Protein AF-A0A818LK66-F1 (afdb_monomer)

Nearest PDB structures (foldseek):
  8csl-assembly1_L  TM=9.221E-01  e=1.005E-07  Homo sapiens

Solvent-accessible surface area (backbone atoms only — not comparable to full-atom values): 15850 Å² total; per-residue (Å²): 56,68,69,57,33,18,64,78,45,78,74,40,68,52,64,69,40,60,76,41,12,58,53,6,21,61,43,20,39,59,67,41,66,93,46,89,61,51,72,70,48,52,52,50,48,22,52,52,22,7,43,53,12,34,50,26,60,69,51,46,50,60,51,34,49,76,74,73,45,83,60,91,83,39,54,53,29,31,48,47,55,12,39,52,49,6,39,54,50,29,23,53,60,31,50,45,90,59,76,70,94,86,49,99,76,67,56,71,53,66,44,30,43,34,85,91,34,49,22,63,57,31,18,47,50,38,49,52,50,45,53,51,51,52,52,50,51,52,54,50,48,51,53,49,54,57,59,67,66,41,90,86,52,92,73,77,55,85,92,50,67,94,48,61,67,83,84,41,92,66,64,94,82,66,65,55,65,88,37,77,64,28,48,48,50,53,72,74,54,79,69,79,82,65,76,81,80,64,97,77,76,78,93,59,98,83,64,86,80,78,80,75,81,75,76,72,85,76,78,82,79,80,81,70,96,72,73,96,72,83,83,88,83,84,90,82,91,82,85,85,82,89,78,91,84,90,84,87,83,87,82,88,78,91,130

Radius of gyration: 29.53 Å; Cα contacts (8 Å, |Δi|>4): 183; chains: 1; bounding box: 69×47×88 Å

Secondary structure (DSSP, 8-state):
-HHHHHHHTTT---HHIIIIITTHHHHHHGGGTTS--HHHHHHHHHHHHHHHHHHIIIIIHHHHHHTT---TT-HIIIIIHHHHHHHHHHHHHHHS----SS-TT--HHHHSTTTT--HHHHHHHHHHHHHHHHHHHHHHHHHHHHHHTSTTS----GGGTT-GGGTS---TT---TTSHHHHHHHHH-TTTT-----TT----TT-------------------------------------------------

Foldseek 3Di:
DQVLQCVVVVRDHDVLLVVALQQLLVLLCVLCVPPCCDPVSSVVLSVVLSNQLSVCVVPVCVVCVVVVNHDPSSCCSRNVVSNVNNLVSNLVSLLDQDDDPPDPPDPSCPRALHHPHHSNRNSVVSVVVSVVVVVCCVVVVVVVVVVCPPPVDDDDDPVCPPPCVVPDDDDPPDDDCPDPVNVVCCVVPVPPPPDPPPVDDDDDPPDDDPPPPPPDPDPDPPPDPDDPDDDDDDDDDDDDDDDDDDDDDDDDDDD

pLDDT: mean 72.72, std 26.75, range [25.45, 98.44]

Sequence (255 aa):
TFCISALVGKGKEEIIHIQNATLAGGVAVGTVADKNIGLFGAMLIGSIAGTVSTLGYKYLLEFLKKIRIHDTCGVHNLHGMPGVIAGLSGIVVASMPWRSFYHENLTSKCLSGGLHRSAAVQAGYQCAGLILTLAMAIVGGLLTGIFLRLPIFATPDNDSYFDDSLNWHVPRDFVAEDSALGSLIKNLLPNQMQLEENPQQTNNPNTIEVIQEKTPRQSIITVSRHSIESSSLHLSQSKPDQSNATSPVLFTQRL

Mean predicted aligned error: 16.1 Å

Structure (mmCIF, N/CA/C/O backbone):
data_AF-A0A818LK66-F1
#
_entry.id   AF-A0A818LK66-F1
#
loop_
_atom_site.group_PDB
_atom_site.id
_atom_site.type_symbol
_atom_site.label_atom_id
_atom_site.label_alt_id
_atom_site.label_comp_id
_atom_site.label_asym_id
_atom_site.label_entity_id
_atom_site.label_seq_id
_atom_site.pdbx_PDB_ins_code
_atom_site.Cartn_x
_atom_site.Cartn_y
_atom_site.Cartn_z
_atom_site.occupancy
_atom_site.B_iso_or_equiv
_atom_site.auth_seq_id
_atom_site.auth_comp_id
_atom_site.auth_asym_id
_atom_site.auth_atom_id
_atom_site.pdbx_PDB_model_num
ATOM 1 N N . THR A 1 1 ? 3.446 12.145 7.531 1.00 95.81 1 THR A N 1
ATOM 2 C CA . THR A 1 1 ? 2.463 11.547 8.458 1.00 95.81 1 THR A CA 1
ATOM 3 C C . THR A 1 1 ? 2.142 12.452 9.629 1.00 95.81 1 THR A C 1
ATOM 5 O O . THR A 1 1 ? 1.055 13.001 9.612 1.00 95.81 1 THR A O 1
ATOM 8 N N . PHE A 1 2 ? 3.058 12.705 10.576 1.00 96.56 2 PHE A N 1
ATOM 9 C CA . PHE A 1 2 ? 2.803 13.561 11.754 1.00 96.56 2 PHE A CA 1
ATOM 10 C C . PHE A 1 2 ? 2.149 14.912 11.425 1.00 96.56 2 PHE A C 1
ATOM 12 O O . PHE A 1 2 ? 1.046 15.179 11.888 1.00 96.56 2 PHE A O 1
ATOM 19 N N . CYS A 1 3 ? 2.754 15.708 10.535 1.00 96.69 3 CYS A N 1
ATOM 20 C CA . CYS A 1 3 ? 2.199 17.012 10.154 1.00 96.69 3 CYS A CA 1
ATOM 21 C C . CYS A 1 3 ? 0.779 16.907 9.573 1.00 96.69 3 CYS A C 1
ATOM 23 O O . CYS A 1 3 ? -0.094 17.693 9.920 1.00 96.69 3 CYS A O 1
ATOM 25 N N . ILE A 1 4 ? 0.536 15.915 8.709 1.00 97.19 4 ILE A N 1
ATOM 26 C CA . ILE A 1 4 ? -0.779 15.690 8.093 1.00 97.19 4 ILE A CA 1
ATOM 27 C C . ILE A 1 4 ? -1.794 15.220 9.142 1.00 97.19 4 ILE A C 1
ATOM 29 O O . ILE A 1 4 ? -2.929 15.686 9.135 1.00 97.19 4 ILE A O 1
ATOM 33 N N . SER A 1 5 ? -1.378 14.352 10.069 1.00 96.81 5 SER A N 1
ATOM 34 C CA . SER A 1 5 ? -2.202 13.879 11.185 1.00 96.81 5 SER A CA 1
ATOM 35 C C . SER A 1 5 ? -2.655 15.053 12.053 1.00 96.81 5 SER A C 1
ATOM 37 O O . SER A 1 5 ? -3.854 15.231 12.241 1.00 96.81 5 SER A O 1
ATOM 39 N N . ALA A 1 6 ? -1.728 15.922 12.469 1.00 96.38 6 ALA A N 1
ATOM 40 C CA . ALA A 1 6 ? -2.037 17.118 13.249 1.00 96.38 6 ALA A CA 1
ATOM 41 C C . ALA A 1 6 ? -2.941 18.101 12.485 1.00 96.38 6 ALA A C 1
ATOM 43 O O . ALA A 1 6 ? -3.924 18.588 13.040 1.00 96.38 6 ALA A O 1
ATOM 44 N N . LEU A 1 7 ? -2.666 18.365 11.201 1.00 96.12 7 LEU A N 1
ATOM 45 C CA . LEU A 1 7 ? -3.491 19.252 10.365 1.00 96.12 7 LEU A CA 1
ATOM 46 C C . LEU A 1 7 ? -4.941 18.768 10.289 1.00 96.12 7 LEU A C 1
ATOM 48 O O . LEU A 1 7 ? -5.885 19.527 10.501 1.00 96.12 7 LEU A O 1
ATOM 52 N N . VAL A 1 8 ? -5.118 17.481 10.017 1.00 94.31 8 VAL A N 1
ATOM 53 C CA . VAL A 1 8 ? -6.433 16.867 9.848 1.00 94.31 8 VAL A CA 1
ATOM 54 C C . VAL A 1 8 ? -7.116 16.605 11.204 1.00 94.31 8 VAL A C 1
ATOM 56 O O . VAL A 1 8 ? -8.344 16.530 11.289 1.00 94.31 8 VAL A O 1
ATOM 59 N N . GLY A 1 9 ? -6.346 16.487 12.284 1.00 90.62 9 GLY A N 1
ATOM 60 C CA . GLY A 1 9 ? -6.802 16.354 13.669 1.00 90.62 9 GLY A CA 1
ATOM 61 C C . GLY A 1 9 ? -6.953 17.678 14.426 1.00 90.62 9 GLY A C 1
ATOM 62 O O . GLY A 1 9 ? -7.106 17.655 15.644 1.00 90.62 9 GLY A O 1
ATOM 63 N N . LYS A 1 10 ? -6.923 18.833 13.737 1.00 91.62 10 LYS A N 1
ATOM 64 C CA . LYS A 1 10 ? -7.043 20.180 14.339 1.00 91.62 10 LYS A CA 1
ATOM 65 C C . LYS A 1 10 ? -6.042 20.429 15.482 1.00 91.62 10 LYS A C 1
ATOM 67 O O . LYS A 1 10 ? -6.393 20.995 16.513 1.00 91.62 10 LYS A O 1
ATOM 72 N N . GLY A 1 11 ? -4.801 19.989 15.295 1.00 88.56 11 GLY A N 1
ATOM 73 C CA . GLY A 1 11 ? -3.705 20.134 16.253 1.00 88.56 11 GLY A CA 1
ATOM 74 C C . GLY A 1 11 ? -3.461 18.919 17.150 1.00 88.56 11 GLY A C 1
ATOM 75 O O . GLY A 1 11 ? -2.543 18.972 17.958 1.00 88.56 11 GLY A O 1
ATOM 76 N N . LYS A 1 12 ? -4.236 17.834 17.016 1.00 90.69 12 LYS A N 1
ATOM 77 C CA . LYS A 1 12 ? -3.993 16.561 17.716 1.00 90.69 12 LYS A CA 1
ATOM 78 C C . LYS A 1 12 ? -3.605 15.470 16.725 1.00 90.69 12 LYS A C 1
ATOM 80 O O . LYS A 1 12 ? -4.290 15.307 15.716 1.00 90.69 12 LYS A O 1
ATOM 85 N N . GLU A 1 13 ? -2.549 14.710 16.999 1.00 92.88 13 GLU A N 1
ATOM 86 C CA . GLU A 1 13 ? -2.247 13.517 16.210 1.00 92.88 13 GLU A CA 1
ATOM 87 C C . GLU A 1 13 ? -3.078 12.312 16.659 1.00 92.88 13 GLU A C 1
ATOM 89 O O . GLU A 1 13 ? -3.225 12.031 17.846 1.00 92.88 13 GLU 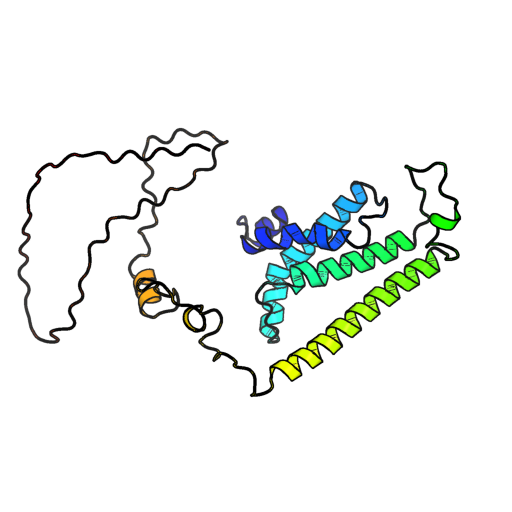A O 1
ATOM 94 N N . GLU A 1 14 ? -3.580 11.547 15.691 1.00 93.31 14 GLU A N 1
ATOM 95 C CA . GLU A 1 14 ? -4.182 10.242 15.964 1.00 93.31 14 GLU A CA 1
ATOM 96 C C . GLU A 1 14 ? -3.098 9.155 15.947 1.00 93.31 14 GLU A C 1
ATOM 98 O O . GLU A 1 14 ? -2.344 9.027 14.975 1.00 93.31 14 GLU A O 1
ATOM 103 N N . ILE A 1 15 ? -3.030 8.349 17.012 1.00 95.62 15 ILE A N 1
ATOM 104 C CA . ILE A 1 15 ? -1.993 7.320 17.184 1.00 95.62 15 ILE A CA 1
ATOM 105 C C . ILE A 1 15 ? -2.011 6.271 16.063 1.00 95.62 15 ILE A C 1
ATOM 107 O O . ILE A 1 15 ? -0.954 5.824 15.625 1.00 95.62 15 ILE A O 1
ATOM 111 N N . ILE A 1 16 ? -3.190 5.959 15.517 1.00 93.38 16 ILE A N 1
ATOM 112 C CA . ILE A 1 16 ? -3.360 5.009 14.406 1.00 93.38 16 ILE A CA 1
ATOM 113 C C . ILE A 1 16 ? -2.607 5.490 13.157 1.00 93.38 16 ILE A C 1
ATOM 115 O O . ILE A 1 16 ? -1.986 4.683 12.459 1.00 93.38 16 ILE A O 1
ATOM 119 N N . HIS A 1 17 ? -2.593 6.803 12.891 1.00 95.56 17 HIS A N 1
ATOM 120 C CA . HIS A 1 17 ? -1.802 7.372 11.797 1.00 95.56 17 HIS A CA 1
ATOM 121 C C . HIS A 1 17 ? -0.306 7.192 12.052 1.00 95.56 17 HIS A C 1
ATOM 123 O O . HIS A 1 17 ? 0.446 6.881 11.133 1.00 95.56 17 HIS A O 1
ATOM 129 N N . ILE A 1 18 ? 0.135 7.388 13.294 1.00 96.19 18 ILE A N 1
ATOM 130 C CA . ILE A 1 18 ? 1.552 7.316 13.649 1.00 96.19 18 ILE A CA 1
ATOM 131 C C . ILE A 1 18 ? 2.070 5.880 13.595 1.00 96.19 18 ILE A C 1
ATOM 133 O O . ILE A 1 18 ? 3.145 5.648 13.049 1.00 96.19 18 ILE A O 1
ATOM 137 N N . GLN A 1 19 ? 1.302 4.918 14.101 1.00 95.75 19 GLN A N 1
ATOM 138 C CA . GLN A 1 19 ? 1.688 3.506 14.112 1.00 95.75 19 GLN A CA 1
ATOM 139 C C . GLN A 1 19 ? 1.729 2.904 12.706 1.00 95.75 19 GLN A C 1
ATOM 141 O O . GLN A 1 19 ? 2.612 2.105 12.412 1.00 95.75 19 GLN A O 1
ATOM 146 N N . ASN A 1 20 ? 0.809 3.311 11.827 1.00 95.31 20 ASN A N 1
ATOM 147 C CA . ASN A 1 20 ? 0.666 2.678 10.521 1.00 95.31 20 ASN A CA 1
ATOM 148 C C . ASN A 1 20 ? 1.180 3.551 9.376 1.00 95.31 20 ASN A C 1
ATOM 150 O O . ASN A 1 20 ? 2.105 3.169 8.670 1.00 95.31 20 ASN A O 1
ATOM 154 N N . ALA A 1 21 ? 0.639 4.756 9.184 1.00 96.62 21 ALA A N 1
ATOM 155 C CA . ALA A 1 21 ? 0.950 5.577 8.009 1.00 96.62 21 ALA A CA 1
ATOM 156 C C . ALA A 1 21 ? 2.408 6.079 7.957 1.00 96.62 21 ALA A C 1
ATOM 158 O O . ALA A 1 21 ? 2.836 6.621 6.937 1.00 96.62 21 ALA A O 1
ATOM 159 N N . THR A 1 22 ? 3.195 5.931 9.025 1.00 97.00 22 THR A N 1
ATOM 160 C CA . THR A 1 22 ? 4.652 6.161 8.995 1.00 97.00 22 THR A CA 1
ATOM 161 C C . THR A 1 22 ? 5.395 5.072 8.214 1.00 97.00 22 THR A C 1
ATOM 163 O O . THR A 1 22 ? 6.396 5.368 7.564 1.00 97.00 22 THR A O 1
ATOM 166 N N . LEU A 1 23 ? 4.865 3.846 8.186 1.00 97.50 23 LEU A N 1
ATOM 167 C CA . LEU A 1 23 ? 5.432 2.696 7.476 1.00 97.50 23 LEU A CA 1
ATOM 168 C C . LEU A 1 23 ? 5.157 2.737 5.961 1.00 97.50 23 LEU A C 1
ATOM 170 O O . LEU A 1 23 ? 5.879 2.115 5.180 1.00 97.50 23 LEU A O 1
ATOM 174 N N . ALA A 1 24 ? 4.159 3.515 5.525 1.00 98.00 24 ALA A N 1
ATOM 175 C CA . ALA A 1 24 ? 3.753 3.634 4.121 1.00 98.00 24 ALA A CA 1
ATOM 176 C C . ALA A 1 24 ? 4.895 4.069 3.187 1.00 98.00 24 ALA A C 1
ATOM 178 O O . ALA A 1 24 ? 4.934 3.659 2.028 1.00 98.00 24 ALA A O 1
ATOM 179 N N . GLY A 1 25 ? 5.849 4.864 3.687 1.00 97.38 25 GLY A N 1
ATOM 180 C CA . GLY A 1 25 ? 7.023 5.259 2.911 1.00 97.38 25 GLY A CA 1
ATOM 181 C C . GLY A 1 25 ? 7.891 4.065 2.508 1.00 97.38 25 GLY A C 1
ATOM 182 O O . GLY A 1 25 ? 8.302 3.984 1.354 1.00 97.38 25 GLY A O 1
ATOM 183 N N . GLY A 1 26 ? 8.094 3.106 3.419 1.00 96.88 26 GLY A N 1
ATOM 184 C CA . GLY A 1 26 ? 8.836 1.871 3.150 1.00 96.88 26 GLY A CA 1
ATOM 185 C C . GLY A 1 26 ? 8.144 0.988 2.112 1.00 96.88 26 GLY A C 1
ATOM 186 O O . GLY A 1 26 ? 8.791 0.490 1.194 1.00 96.88 26 GLY A O 1
ATOM 187 N N . VAL A 1 27 ? 6.814 0.867 2.199 1.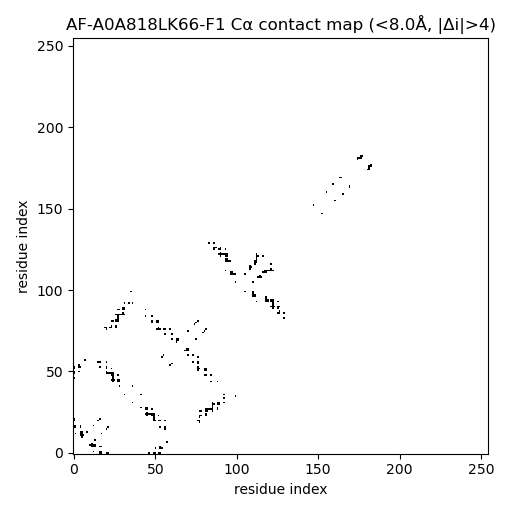00 98.00 27 VAL A N 1
ATOM 188 C CA . VAL A 1 27 ? 6.010 0.152 1.193 1.00 98.00 27 VAL A CA 1
ATOM 189 C C . VAL A 1 27 ? 6.165 0.803 -0.185 1.00 98.00 27 VAL A C 1
ATOM 191 O O . VAL A 1 27 ? 6.420 0.111 -1.170 1.00 98.00 27 VAL A O 1
ATOM 194 N N . ALA A 1 28 ? 6.067 2.133 -0.257 1.00 97.75 28 ALA A N 1
ATOM 195 C CA . ALA A 1 28 ? 6.088 2.874 -1.515 1.00 97.75 28 ALA A CA 1
ATOM 196 C C . ALA A 1 28 ? 7.444 2.866 -2.237 1.00 97.75 28 ALA A C 1
ATOM 198 O O . ALA A 1 28 ? 7.481 2.939 -3.462 1.00 97.75 28 ALA A O 1
ATOM 199 N N . VAL A 1 29 ? 8.564 2.763 -1.517 1.00 96.25 29 VAL A N 1
ATOM 200 C CA . VAL A 1 29 ? 9.893 2.670 -2.153 1.00 96.25 29 VAL A CA 1
ATOM 201 C C . VAL A 1 29 ? 10.273 1.244 -2.552 1.00 96.25 29 VAL A C 1
ATOM 203 O O . VAL A 1 29 ? 11.239 1.074 -3.289 1.00 96.25 29 VAL A O 1
ATOM 206 N N . GLY A 1 30 ? 9.522 0.221 -2.129 1.00 95.19 30 GLY A N 1
ATOM 207 C CA . GLY A 1 30 ? 9.911 -1.187 -2.270 1.00 95.19 30 GLY A CA 1
ATOM 208 C C . GLY A 1 30 ? 10.311 -1.610 -3.690 1.00 95.19 30 GLY A C 1
ATOM 209 O O . GLY A 1 30 ? 11.341 -2.249 -3.871 1.00 95.19 30 GLY A O 1
ATOM 210 N N . THR A 1 31 ? 9.556 -1.201 -4.716 1.00 93.12 31 THR A N 1
ATOM 211 C CA . THR A 1 31 ? 9.827 -1.556 -6.128 1.00 93.12 31 THR A CA 1
ATOM 212 C C . THR A 1 31 ? 11.069 -0.875 -6.713 1.00 93.12 31 THR A C 1
ATOM 214 O O . THR A 1 31 ? 11.586 -1.315 -7.738 1.00 93.12 31 THR A O 1
ATOM 217 N N . VAL A 1 32 ? 11.530 0.217 -6.102 1.00 91.44 32 VAL A N 1
ATOM 218 C CA . VAL A 1 32 ? 12.617 1.064 -6.617 1.00 91.44 32 VAL A CA 1
ATOM 219 C C . VAL A 1 32 ? 13.791 1.186 -5.647 1.00 91.44 32 VAL A C 1
ATOM 221 O O . VAL A 1 32 ? 14.727 1.927 -5.928 1.00 91.44 32 VAL A O 1
ATOM 224 N N . ALA A 1 33 ? 13.770 0.462 -4.526 1.00 90.12 33 ALA A N 1
ATOM 225 C CA . ALA A 1 33 ? 14.786 0.547 -3.479 1.00 90.12 33 ALA A CA 1
ATOM 226 C C . ALA A 1 33 ? 16.175 0.076 -3.947 1.00 90.12 33 ALA A C 1
ATOM 228 O O . ALA A 1 33 ? 17.187 0.572 -3.462 1.00 90.12 33 ALA A O 1
ATOM 229 N N . ASP A 1 34 ? 16.231 -0.848 -4.910 1.00 83.88 34 ASP A N 1
ATOM 230 C CA . ASP A 1 34 ? 17.468 -1.317 -5.548 1.00 83.88 34 ASP A CA 1
ATOM 231 C C . ASP A 1 34 ? 17.929 -0.405 -6.701 1.00 83.88 34 ASP A C 1
ATOM 233 O O . ASP A 1 34 ? 19.006 -0.598 -7.271 1.00 83.88 34 ASP A O 1
ATOM 237 N N . LYS A 1 35 ? 17.112 0.585 -7.079 1.00 79.25 35 LYS A N 1
ATOM 238 C CA . LYS A 1 35 ? 17.420 1.559 -8.126 1.00 79.25 35 LYS A CA 1
ATOM 239 C C . LYS A 1 35 ? 17.982 2.815 -7.483 1.00 79.25 35 LYS A C 1
ATOM 241 O O . LYS A 1 35 ? 17.554 3.244 -6.418 1.00 79.25 35 LYS A O 1
ATOM 246 N N . ASN A 1 36 ? 18.929 3.459 -8.153 1.00 79.69 36 ASN A N 1
ATOM 247 C CA . ASN A 1 36 ? 19.624 4.611 -7.584 1.00 79.69 36 ASN A CA 1
ATOM 248 C C . ASN A 1 36 ? 18.810 5.922 -7.724 1.00 79.69 36 ASN A C 1
ATOM 250 O O . ASN A 1 36 ? 19.315 6.942 -8.169 1.00 79.69 36 ASN A O 1
ATOM 254 N N . ILE A 1 37 ? 17.544 5.922 -7.297 1.00 84.94 37 ILE A N 1
ATOM 255 C CA . ILE A 1 37 ? 16.590 7.052 -7.365 1.00 84.94 37 ILE A CA 1
ATOM 256 C C . ILE A 1 37 ? 17.038 8.333 -6.629 1.00 84.94 37 ILE A C 1
ATOM 258 O O . ILE A 1 37 ? 16.346 9.351 -6.675 1.00 84.94 37 ILE A O 1
ATOM 262 N N . GLY A 1 38 ? 18.187 8.289 -5.950 1.00 86.62 38 GLY A N 1
ATOM 263 C CA . GLY A 1 38 ? 18.732 9.369 -5.141 1.00 86.62 38 GLY A CA 1
ATOM 264 C C . GLY A 1 38 ? 17.930 9.619 -3.863 1.00 86.62 38 GLY A C 1
ATOM 265 O O . GLY A 1 38 ? 16.778 9.208 -3.718 1.00 86.62 38 GLY A O 1
ATOM 266 N N . LEU A 1 39 ? 18.539 10.345 -2.922 1.00 91.25 39 LEU A N 1
ATOM 267 C CA . LEU A 1 39 ? 17.890 10.674 -1.649 1.00 91.25 39 LEU A CA 1
ATOM 268 C C . LEU A 1 39 ? 16.632 11.519 -1.870 1.00 91.25 39 LEU A C 1
ATOM 270 O O . LEU A 1 39 ? 15.610 11.286 -1.233 1.00 91.25 39 LEU A O 1
ATOM 274 N N . PHE A 1 40 ? 16.684 12.468 -2.808 1.00 91.50 40 PHE A N 1
ATOM 275 C CA . PHE A 1 40 ? 15.542 13.322 -3.118 1.00 91.50 40 PHE A CA 1
ATOM 276 C C . PHE A 1 40 ? 14.347 12.521 -3.657 1.00 91.50 40 PHE A C 1
ATOM 278 O O . PHE A 1 40 ? 13.223 12.728 -3.204 1.00 91.50 40 PHE A O 1
ATOM 285 N N . GLY A 1 41 ? 14.583 11.566 -4.568 1.00 91.44 41 GLY A N 1
ATOM 286 C CA . GLY A 1 41 ? 13.528 10.702 -5.101 1.00 91.44 41 GLY A CA 1
ATOM 287 C C . GLY A 1 41 ? 12.894 9.828 -4.018 1.00 91.44 41 GLY A C 1
ATOM 288 O O . GLY A 1 41 ? 11.669 9.779 -3.908 1.00 91.44 41 GLY A O 1
ATOM 289 N N . ALA A 1 42 ? 13.716 9.212 -3.162 1.00 94.69 42 ALA A N 1
ATOM 290 C CA . ALA A 1 42 ? 13.236 8.410 -2.037 1.00 94.69 42 ALA A CA 1
ATOM 291 C C . ALA A 1 42 ? 12.404 9.239 -1.039 1.00 94.69 42 ALA A C 1
ATOM 293 O O . ALA A 1 42 ? 11.308 8.829 -0.652 1.00 94.69 42 ALA A O 1
ATOM 294 N N . MET A 1 43 ? 12.882 10.434 -0.672 1.00 96.69 43 MET A N 1
ATOM 295 C CA . MET A 1 43 ? 12.173 11.355 0.226 1.00 96.69 43 MET A CA 1
ATOM 296 C C . MET A 1 43 ? 10.835 11.814 -0.359 1.00 96.69 43 MET A C 1
ATOM 298 O O . MET A 1 43 ? 9.842 11.894 0.370 1.00 96.69 43 MET A O 1
ATOM 302 N N . LEU A 1 44 ? 10.786 12.091 -1.666 1.00 96.19 44 LEU A N 1
ATOM 303 C CA . LEU A 1 44 ? 9.565 12.510 -2.352 1.00 96.19 44 LEU A CA 1
ATOM 304 C C . LEU A 1 44 ? 8.514 11.392 -2.359 1.00 96.19 44 LEU A C 1
ATOM 306 O O . LEU A 1 44 ? 7.384 11.622 -1.926 1.00 96.19 44 LEU A O 1
ATOM 310 N N . ILE A 1 45 ? 8.888 10.179 -2.782 1.00 97.38 45 ILE A N 1
ATOM 311 C CA . ILE A 1 45 ? 7.987 9.012 -2.809 1.00 97.38 45 ILE A CA 1
ATOM 312 C C . ILE A 1 45 ? 7.461 8.716 -1.401 1.00 97.38 45 ILE A C 1
ATOM 314 O O . ILE A 1 45 ? 6.251 8.581 -1.209 1.00 97.38 45 ILE A O 1
ATOM 318 N N . GLY A 1 46 ? 8.349 8.688 -0.402 1.00 97.69 46 GLY A N 1
ATOM 319 C CA . GLY A 1 46 ? 7.972 8.445 0.989 1.00 97.69 46 GLY A CA 1
ATOM 320 C C . GLY A 1 46 ? 7.021 9.507 1.551 1.00 97.69 46 GLY A C 1
ATOM 321 O O . GLY A 1 46 ? 6.036 9.168 2.210 1.00 97.69 46 GLY A O 1
ATOM 322 N N . SER A 1 47 ? 7.258 10.787 1.246 1.00 97.88 47 SER A N 1
ATOM 323 C CA . SER A 1 47 ? 6.411 11.900 1.703 1.00 97.88 47 SER A CA 1
ATOM 324 C C . SER A 1 47 ? 5.015 11.866 1.077 1.00 97.88 47 SER A C 1
ATOM 326 O O . SER A 1 47 ? 4.018 12.068 1.780 1.00 97.88 47 SER A O 1
ATOM 328 N N . ILE A 1 48 ? 4.927 11.563 -0.223 1.00 98.06 48 ILE A N 1
ATOM 329 C CA . ILE A 1 48 ? 3.651 11.387 -0.931 1.00 98.06 48 ILE A CA 1
ATOM 330 C C . ILE A 1 48 ? 2.890 10.200 -0.336 1.00 98.06 48 ILE A C 1
ATOM 332 O O . ILE A 1 48 ? 1.738 10.354 0.068 1.00 98.06 48 ILE A O 1
ATOM 336 N N . ALA A 1 49 ? 3.537 9.040 -0.207 1.00 98.25 49 ALA A N 1
ATOM 337 C CA . ALA A 1 49 ? 2.908 7.831 0.316 1.00 98.25 49 ALA A CA 1
ATOM 338 C C . ALA A 1 49 ? 2.418 7.991 1.760 1.00 98.25 49 ALA A C 1
ATOM 340 O O . ALA A 1 49 ? 1.282 7.631 2.064 1.00 98.25 49 ALA A O 1
ATOM 341 N N . GLY A 1 50 ? 3.226 8.591 2.638 1.00 98.06 50 GLY A N 1
ATOM 342 C CA . GLY A 1 50 ? 2.822 8.880 4.014 1.00 98.06 50 GLY A CA 1
ATOM 343 C C . GLY A 1 50 ? 1.634 9.844 4.087 1.00 98.06 50 GLY A C 1
ATOM 344 O O . GLY A 1 50 ? 0.752 9.674 4.927 1.00 98.06 50 GLY A O 1
ATOM 345 N N . THR A 1 51 ? 1.564 10.831 3.187 1.00 97.94 51 THR A N 1
ATOM 346 C CA . THR A 1 51 ? 0.424 11.761 3.095 1.00 97.94 51 THR A CA 1
ATOM 347 C C . THR A 1 51 ? -0.842 11.046 2.633 1.00 97.94 51 THR A C 1
ATOM 349 O O . THR A 1 51 ? -1.864 11.131 3.313 1.00 97.94 51 THR A O 1
ATOM 352 N N . VAL A 1 52 ? -0.765 10.290 1.533 1.00 98.12 52 VAL A N 1
ATOM 353 C CA . VAL A 1 52 ? -1.887 9.501 0.997 1.00 98.12 52 VAL A CA 1
ATOM 354 C C . VAL A 1 52 ? -2.397 8.506 2.037 1.00 98.12 52 VAL A C 1
ATOM 356 O O . VAL A 1 52 ? -3.598 8.441 2.279 1.00 98.12 52 VAL A O 1
ATOM 359 N N . SER A 1 53 ? -1.494 7.791 2.712 1.00 98.12 53 SER A N 1
ATOM 360 C CA . SER A 1 53 ? -1.850 6.833 3.761 1.00 98.12 53 SER A CA 1
ATOM 361 C C . SER A 1 53 ? -2.564 7.512 4.935 1.00 98.12 53 SER A C 1
ATOM 363 O O . SER A 1 53 ? -3.635 7.066 5.340 1.00 98.12 53 SER A O 1
ATOM 365 N N . THR A 1 54 ? -2.043 8.646 5.425 1.00 97.81 54 THR A N 1
ATOM 366 C CA . THR A 1 54 ? -2.654 9.399 6.541 1.00 97.81 54 THR A CA 1
ATOM 367 C C . THR A 1 54 ? -4.061 9.896 6.189 1.00 97.81 54 THR A C 1
ATOM 369 O O . THR A 1 54 ? -4.988 9.757 6.983 1.00 97.81 54 THR A O 1
ATOM 372 N N . LEU A 1 55 ? -4.247 10.446 4.985 1.00 97.38 55 LEU A N 1
ATOM 373 C CA . LEU A 1 55 ? -5.565 10.882 4.510 1.00 97.38 55 LEU A CA 1
ATOM 374 C C . LEU A 1 55 ? -6.517 9.696 4.306 1.00 97.38 55 LEU A C 1
ATOM 376 O O . LEU A 1 55 ? -7.712 9.815 4.573 1.00 97.38 55 LEU A O 1
ATOM 380 N N . GLY A 1 56 ? -5.988 8.550 3.878 1.00 96.88 56 GLY A N 1
ATOM 381 C CA . GLY A 1 56 ? -6.729 7.300 3.754 1.00 96.88 56 GLY A CA 1
ATOM 382 C C . GLY A 1 56 ? -7.306 6.825 5.085 1.00 96.88 56 GLY A C 1
ATOM 383 O O . GLY A 1 56 ? -8.501 6.544 5.173 1.00 96.88 56 GLY A O 1
ATOM 384 N N . TYR A 1 57 ? -6.495 6.811 6.144 1.00 95.88 57 TYR A N 1
ATOM 385 C CA . TYR A 1 57 ? -6.969 6.442 7.481 1.00 95.88 57 TYR A CA 1
ATOM 386 C C . TYR A 1 57 ? -8.109 7.343 7.967 1.00 95.88 57 TYR A C 1
ATOM 388 O O . TYR A 1 57 ? -9.099 6.832 8.484 1.00 95.88 57 TYR A O 1
ATOM 396 N N . LYS A 1 58 ? -8.021 8.655 7.721 1.00 94.50 58 LYS A N 1
ATOM 397 C CA . LYS A 1 58 ? -9.068 9.609 8.114 1.00 94.50 58 LYS A CA 1
ATOM 398 C C . LYS A 1 58 ? -10.357 9.468 7.302 1.00 94.50 58 LYS A C 1
ATOM 400 O O . LYS A 1 58 ? -11.448 9.458 7.861 1.00 94.50 58 LYS A O 1
ATOM 405 N N . TYR A 1 59 ? -10.242 9.472 5.976 1.00 95.81 59 TYR A N 1
ATOM 406 C CA . TYR A 1 59 ? -11.386 9.691 5.086 1.00 95.81 59 TYR A CA 1
ATOM 407 C C . TYR A 1 59 ? -11.808 8.429 4.346 1.00 95.81 59 TYR A C 1
ATOM 409 O O . TYR A 1 59 ? -13.002 8.159 4.216 1.00 95.81 59 TYR A O 1
ATOM 417 N N . LEU A 1 60 ? -10.841 7.653 3.854 1.00 94.94 60 LEU A N 1
ATOM 418 C CA . LEU A 1 60 ? -11.135 6.471 3.054 1.00 94.94 60 LEU A CA 1
ATOM 419 C C . LEU A 1 60 ? -11.699 5.350 3.921 1.00 94.94 60 LEU A C 1
ATOM 421 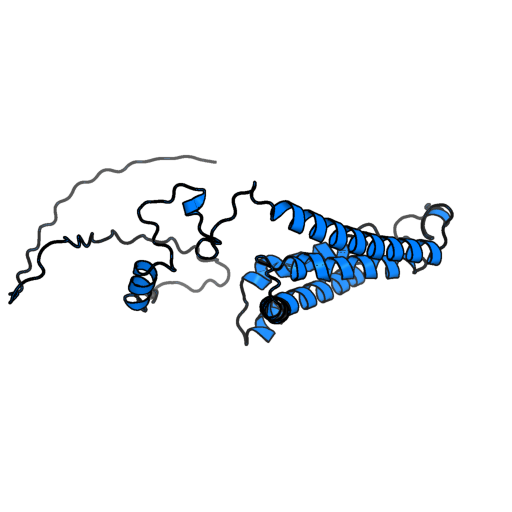O O . LEU A 1 60 ? -12.647 4.697 3.504 1.00 94.94 60 LEU A O 1
ATOM 425 N N . LEU A 1 61 ? -11.191 5.169 5.142 1.00 93.69 61 LEU A N 1
ATOM 426 C CA . LEU A 1 61 ? -11.702 4.144 6.053 1.00 93.69 61 LEU A CA 1
ATOM 427 C C . LEU A 1 61 ? -13.188 4.367 6.385 1.00 93.69 61 LEU A C 1
ATOM 429 O O . LEU A 1 61 ? -13.992 3.441 6.311 1.00 93.69 61 LEU A O 1
ATOM 433 N N . GLU A 1 62 ? -13.576 5.617 6.645 1.00 92.81 62 GLU A N 1
ATOM 434 C CA . GLU A 1 62 ? -14.976 5.997 6.871 1.00 92.81 62 GLU A CA 1
ATOM 435 C C . GLU A 1 62 ? -15.843 5.838 5.618 1.00 92.81 62 GLU A C 1
ATOM 437 O O . GLU A 1 62 ? -17.011 5.452 5.699 1.00 92.81 62 GLU A O 1
ATOM 442 N N . PHE A 1 63 ? -15.285 6.096 4.436 1.00 95.06 63 PHE A N 1
ATOM 443 C CA . PHE A 1 63 ? -15.976 5.845 3.176 1.00 95.06 63 PHE A CA 1
ATOM 444 C C . PHE A 1 63 ? -16.192 4.345 2.917 1.00 95.06 63 PHE A C 1
ATOM 446 O O . PHE A 1 63 ? -17.302 3.940 2.573 1.00 95.06 63 PHE A O 1
ATOM 453 N N . LEU A 1 64 ? -15.171 3.511 3.132 1.00 94.00 64 LEU A N 1
ATOM 454 C CA . LEU A 1 64 ? -15.237 2.057 2.949 1.00 94.00 64 LEU A CA 1
ATOM 455 C C . LEU A 1 64 ? -16.285 1.418 3.872 1.00 94.00 64 LEU A C 1
ATOM 457 O O . LEU A 1 64 ? -17.089 0.600 3.419 1.00 94.00 64 LEU A O 1
ATOM 461 N N . LYS A 1 65 ? -16.372 1.877 5.127 1.00 92.62 65 LYS A N 1
ATOM 462 C CA . LYS A 1 65 ? -17.425 1.458 6.068 1.00 92.62 65 LYS A CA 1
ATOM 463 C C . LYS A 1 65 ? -18.832 1.716 5.517 1.00 92.62 65 LYS A C 1
ATOM 465 O O . LYS A 1 65 ? -19.697 0.848 5.625 1.00 92.62 65 LYS A O 1
ATOM 470 N N . LYS A 1 66 ? -19.069 2.864 4.866 1.00 95.06 66 LYS A N 1
ATOM 471 C CA . LYS A 1 66 ? -20.383 3.202 4.275 1.00 95.06 66 LYS A CA 1
ATOM 472 C C . LYS A 1 66 ? -20.797 2.254 3.150 1.00 95.06 66 LYS A C 1
ATOM 474 O O . LYS A 1 66 ? -21.988 2.017 2.975 1.00 95.06 66 LYS A O 1
ATOM 479 N N . ILE A 1 67 ? -19.836 1.686 2.422 1.00 96.12 67 ILE A N 1
ATOM 480 C CA . ILE A 1 67 ? -20.086 0.686 1.372 1.00 96.12 67 ILE A CA 1
ATOM 481 C C . ILE A 1 67 ? -19.947 -0.763 1.873 1.00 96.12 67 ILE A C 1
ATOM 483 O O . ILE A 1 67 ? -19.884 -1.684 1.063 1.00 96.12 67 ILE A O 1
ATOM 487 N N . ARG A 1 68 ? -19.942 -0.975 3.201 1.00 93.81 68 ARG A N 1
ATOM 488 C CA . ARG A 1 68 ? -19.821 -2.287 3.870 1.00 93.81 68 ARG A CA 1
ATOM 489 C C . ARG A 1 68 ? -18.529 -3.044 3.549 1.00 93.81 68 ARG A C 1
ATOM 491 O O . ARG A 1 68 ? -18.501 -4.273 3.570 1.00 93.81 68 ARG A O 1
ATOM 498 N N . ILE A 1 69 ? -17.452 -2.312 3.276 1.00 93.94 69 ILE A N 1
ATOM 499 C CA . ILE A 1 69 ? -16.101 -2.867 3.197 1.00 93.94 69 ILE A CA 1
ATOM 500 C C . ILE A 1 69 ? -15.406 -2.555 4.520 1.00 93.94 69 ILE A C 1
ATOM 502 O O . ILE A 1 69 ? -15.031 -1.415 4.791 1.00 93.94 69 ILE A O 1
ATOM 506 N N . HIS A 1 70 ? -15.267 -3.577 5.359 1.00 93.06 70 HIS A N 1
ATOM 507 C CA . HIS A 1 70 ? -14.613 -3.462 6.656 1.00 93.06 70 HIS A CA 1
ATOM 508 C C . HIS A 1 70 ? -13.123 -3.770 6.508 1.00 93.06 70 HIS A C 1
ATOM 510 O O . HIS A 1 70 ? -12.741 -4.903 6.233 1.00 93.06 70 HIS A O 1
ATOM 516 N N . ASP A 1 71 ? -12.290 -2.747 6.687 1.00 95.50 71 ASP A N 1
ATOM 517 C CA . ASP A 1 71 ? -10.834 -2.868 6.746 1.00 95.50 71 ASP A CA 1
ATOM 518 C C . ASP A 1 71 ? -10.375 -2.561 8.178 1.00 95.50 71 ASP A C 1
ATOM 520 O O . ASP A 1 71 ? -10.176 -1.405 8.543 1.00 95.50 71 ASP A O 1
ATOM 524 N N . THR A 1 72 ? -10.273 -3.594 9.018 1.00 92.50 72 THR A N 1
ATOM 525 C CA . THR A 1 72 ? -10.020 -3.459 10.465 1.00 92.50 72 THR A CA 1
ATOM 526 C C . THR A 1 72 ? -8.722 -2.713 10.775 1.00 92.50 72 THR A C 1
ATOM 528 O O . THR A 1 72 ? -8.706 -1.831 11.629 1.00 92.50 72 THR A O 1
ATOM 531 N N .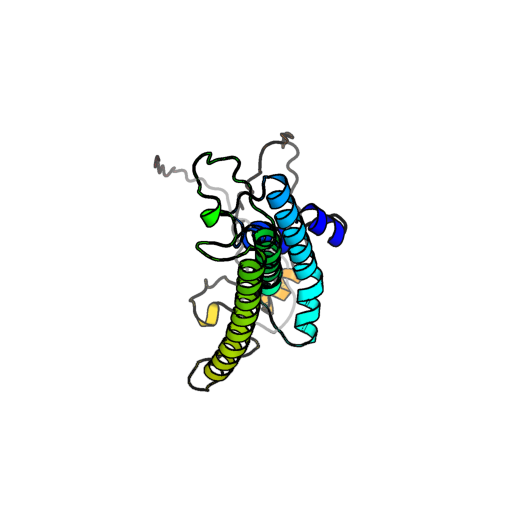 CYS A 1 73 ? -7.632 -3.044 10.078 1.00 92.75 73 CYS A N 1
ATOM 532 C CA . CYS A 1 73 ? -6.310 -2.457 10.329 1.00 92.75 73 CYS A CA 1
ATOM 533 C C . CYS A 1 73 ? -5.976 -1.300 9.368 1.00 92.75 73 CYS A C 1
ATOM 535 O O . CYS A 1 73 ? -4.904 -0.696 9.457 1.00 92.75 73 CYS A O 1
ATOM 537 N N . GLY A 1 74 ? -6.864 -0.991 8.418 1.00 95.12 74 GLY A N 1
ATOM 538 C CA . GLY A 1 74 ? -6.581 -0.046 7.341 1.00 95.12 74 GLY A CA 1
ATOM 539 C C . GLY A 1 74 ? -5.466 -0.537 6.414 1.00 95.12 74 GLY A C 1
ATOM 540 O O . GLY A 1 74 ? -4.655 0.271 5.955 1.00 95.12 74 GLY A O 1
ATOM 541 N N . VAL A 1 75 ? -5.387 -1.846 6.142 1.00 96.44 75 VAL A N 1
ATOM 542 C CA . VAL A 1 75 ? -4.339 -2.423 5.281 1.00 96.44 75 VAL A CA 1
ATOM 543 C C . VAL A 1 75 ? -4.382 -1.841 3.873 1.00 96.44 75 VAL A C 1
ATOM 545 O O . VAL A 1 75 ? -3.346 -1.746 3.216 1.00 96.44 75 VAL A O 1
ATOM 548 N N . HIS A 1 76 ? -5.538 -1.372 3.404 1.00 96.75 76 HIS A N 1
ATOM 549 C CA . HIS A 1 76 ? -5.628 -0.662 2.135 1.00 96.75 76 HIS A CA 1
ATOM 550 C C . HIS A 1 76 ? -4.875 0.679 2.171 1.00 96.75 76 HIS A C 1
ATOM 552 O O . HIS A 1 76 ? -4.215 1.046 1.198 1.00 96.75 76 HIS A O 1
ATOM 558 N N . ASN A 1 77 ? -4.909 1.382 3.306 1.00 97.31 77 ASN A N 1
ATOM 559 C CA . ASN A 1 77 ? -4.230 2.665 3.491 1.00 97.31 77 ASN A CA 1
ATOM 560 C C . ASN A 1 77 ? -2.719 2.514 3.671 1.00 97.31 77 ASN A C 1
ATOM 562 O O . ASN A 1 77 ? -1.968 3.393 3.246 1.00 97.31 77 ASN A O 1
ATOM 566 N N . LEU A 1 78 ? -2.267 1.426 4.297 1.00 97.19 78 LEU A N 1
ATOM 567 C CA . LEU A 1 78 ? -0.845 1.166 4.527 1.00 97.19 78 LEU A CA 1
ATOM 568 C C . LEU A 1 78 ? -0.179 0.387 3.380 1.00 97.19 78 LEU A C 1
ATOM 570 O O . LEU A 1 78 ? 0.908 0.745 2.937 1.00 97.19 78 LEU A O 1
ATOM 574 N N . HIS A 1 79 ? -0.818 -0.666 2.879 1.00 97.69 79 HIS A N 1
ATOM 575 C CA . HIS A 1 79 ? -0.235 -1.558 1.874 1.00 97.69 79 HIS A CA 1
ATOM 576 C C . HIS A 1 79 ? -0.826 -1.344 0.482 1.00 97.69 79 HIS A C 1
ATOM 578 O O . HIS A 1 79 ? -0.077 -1.277 -0.487 1.00 97.69 79 HIS A O 1
ATOM 584 N N . GLY A 1 80 ? -2.150 -1.203 0.375 1.00 97.56 80 GLY A N 1
ATOM 585 C CA . GLY A 1 80 ? -2.853 -1.092 -0.908 1.00 97.56 80 GLY A CA 1
ATOM 586 C C . GLY A 1 80 ? -2.429 0.132 -1.723 1.00 97.56 80 GLY A C 1
ATOM 587 O O . GLY A 1 80 ? -1.761 0.001 -2.749 1.00 97.56 80 GLY A O 1
ATOM 588 N N . MET A 1 81 ? -2.790 1.334 -1.265 1.00 97.56 81 MET A N 1
ATOM 589 C CA . MET A 1 81 ? -2.465 2.574 -1.983 1.00 97.56 81 MET A CA 1
ATOM 590 C C . MET A 1 81 ? -0.950 2.820 -2.076 1.00 97.56 81 MET A C 1
ATOM 592 O O . MET A 1 81 ? -0.476 3.088 -3.182 1.00 97.56 81 MET A O 1
ATOM 596 N N . PRO A 1 82 ? -0.150 2.683 -0.994 1.00 98.31 82 PRO A N 1
ATOM 597 C CA . PRO A 1 82 ? 1.303 2.826 -1.101 1.00 98.31 82 PRO A CA 1
ATOM 598 C C . PRO A 1 82 ? 1.953 1.779 -2.015 1.00 98.31 82 PRO A C 1
ATOM 600 O O . PRO A 1 82 ? 2.903 2.107 -2.720 1.00 98.31 82 PRO A O 1
ATOM 603 N N . GLY A 1 83 ? 1.419 0.555 -2.091 1.00 98.19 83 GLY A N 1
ATOM 604 C CA . GLY A 1 83 ? 1.876 -0.472 -3.032 1.00 98.19 83 GLY A CA 1
ATOM 605 C C . GLY A 1 83 ? 1.604 -0.112 -4.495 1.00 98.19 83 GLY A C 1
ATOM 606 O O . GLY A 1 83 ? 2.463 -0.313 -5.352 1.00 98.19 83 GLY A O 1
ATOM 607 N N . VAL A 1 84 ? 0.457 0.509 -4.794 1.00 98.38 84 VAL A N 1
ATOM 608 C CA . VAL A 1 84 ? 0.193 1.068 -6.133 1.00 98.38 84 VAL A CA 1
ATOM 609 C C . VAL A 1 84 ? 1.168 2.205 -6.448 1.00 98.38 84 VAL A C 1
ATOM 611 O O . VAL A 1 84 ? 1.720 2.242 -7.547 1.00 98.38 84 VAL A O 1
ATOM 614 N N . ILE A 1 85 ? 1.452 3.091 -5.484 1.00 98.31 85 ILE A N 1
ATOM 615 C CA . ILE A 1 85 ? 2.476 4.143 -5.634 1.00 98.31 85 ILE A CA 1
ATOM 616 C C . ILE A 1 85 ? 3.854 3.525 -5.921 1.00 98.31 85 ILE A C 1
ATOM 618 O O . ILE A 1 85 ? 4.577 4.044 -6.775 1.00 98.31 85 ILE A O 1
ATOM 622 N N . ALA A 1 86 ? 4.203 2.406 -5.279 1.00 97.88 86 ALA A N 1
ATOM 623 C CA . ALA A 1 86 ? 5.443 1.677 -5.548 1.00 97.88 86 ALA A CA 1
ATOM 624 C C . ALA A 1 86 ? 5.503 1.162 -6.991 1.00 97.88 86 ALA A C 1
ATOM 626 O O . ALA A 1 86 ? 6.483 1.408 -7.697 1.00 97.88 86 ALA A O 1
ATOM 627 N N . GLY A 1 87 ? 4.428 0.524 -7.464 1.00 97.38 87 GLY A N 1
ATOM 628 C CA . GLY A 1 87 ? 4.320 0.044 -8.842 1.00 97.38 87 GLY A CA 1
ATOM 629 C C . GLY A 1 87 ? 4.451 1.173 -9.868 1.00 97.38 87 GLY A C 1
ATOM 630 O O . GLY A 1 87 ? 5.240 1.064 -10.807 1.00 97.38 87 GLY A O 1
ATOM 631 N N . LEU A 1 88 ? 3.749 2.292 -9.656 1.00 97.31 88 LEU A N 1
ATOM 632 C CA . LEU A 1 88 ? 3.840 3.480 -10.515 1.00 97.31 88 LEU A CA 1
ATOM 633 C C . LEU A 1 88 ? 5.249 4.083 -10.510 1.00 97.31 88 LEU A C 1
ATOM 635 O O . LEU A 1 88 ? 5.790 4.394 -11.572 1.00 97.31 88 LEU A O 1
ATOM 639 N N . SER A 1 89 ? 5.874 4.187 -9.337 1.00 95.19 89 SER A N 1
ATOM 640 C CA . SER A 1 89 ? 7.264 4.637 -9.209 1.00 95.19 89 SER A CA 1
ATOM 641 C C . SER A 1 89 ? 8.210 3.709 -9.975 1.00 95.19 89 SER A C 1
ATOM 643 O O . SER A 1 89 ? 9.095 4.181 -10.683 1.00 95.19 89 SER A O 1
ATOM 645 N N . GLY A 1 90 ? 7.979 2.394 -9.921 1.00 93.75 90 GLY A N 1
ATOM 646 C CA . GLY A 1 90 ? 8.711 1.393 -10.696 1.00 93.75 90 GLY A CA 1
ATOM 647 C C . GLY A 1 90 ? 8.594 1.580 -12.208 1.00 93.75 90 GLY A C 1
ATOM 648 O O . GLY A 1 90 ? 9.598 1.458 -12.908 1.00 93.75 90 GLY A O 1
ATOM 649 N N . ILE A 1 91 ? 7.403 1.912 -12.715 1.00 94.31 91 ILE A N 1
ATOM 650 C CA . ILE A 1 91 ? 7.173 2.212 -14.140 1.00 94.31 91 ILE A CA 1
ATOM 651 C C . ILE A 1 91 ? 7.955 3.464 -14.549 1.00 94.31 91 ILE A C 1
ATOM 653 O O . ILE A 1 91 ? 8.672 3.443 -15.550 1.00 94.31 91 ILE A O 1
ATOM 657 N N . VAL A 1 92 ? 7.858 4.536 -13.756 1.00 92.00 92 VAL A N 1
ATOM 658 C CA . VAL A 1 92 ? 8.555 5.803 -14.022 1.00 92.00 92 VAL A CA 1
ATOM 659 C C . VAL A 1 92 ? 10.065 5.590 -14.026 1.00 92.00 92 VAL A C 1
ATOM 661 O O . VAL A 1 92 ? 10.726 5.923 -15.008 1.00 92.00 92 VAL A O 1
ATOM 664 N N . VAL A 1 93 ? 10.615 4.968 -12.984 1.00 89.31 93 VAL A N 1
ATOM 665 C CA . VAL A 1 93 ? 12.059 4.719 -12.869 1.00 89.31 93 VAL A CA 1
ATOM 666 C C . VAL A 1 93 ? 12.558 3.794 -13.982 1.00 89.31 93 VAL A C 1
ATOM 668 O O . VAL A 1 93 ? 13.624 4.042 -14.538 1.00 89.31 93 VAL A O 1
ATOM 671 N N . ALA A 1 94 ? 11.784 2.777 -14.374 1.00 87.44 94 ALA A N 1
ATOM 672 C CA . ALA A 1 94 ? 12.135 1.896 -15.492 1.00 87.44 94 ALA A CA 1
ATOM 673 C C . ALA A 1 94 ? 12.117 2.601 -16.859 1.00 87.44 94 ALA A C 1
ATOM 675 O O . ALA A 1 94 ? 12.833 2.178 -17.766 1.00 87.44 94 ALA A O 1
ATOM 676 N N . SER A 1 95 ? 11.313 3.658 -17.012 1.00 85.12 95 SER A N 1
ATOM 677 C CA . SER A 1 95 ? 11.221 4.438 -18.252 1.00 85.12 95 SER A CA 1
ATOM 678 C C . SER A 1 95 ? 12.371 5.435 -18.440 1.00 85.12 95 SER A C 1
ATOM 680 O O . SER A 1 95 ? 12.601 5.903 -19.556 1.00 85.12 95 SER A O 1
ATOM 682 N N . MET A 1 96 ? 13.116 5.746 -17.375 1.00 80.50 96 MET A N 1
ATOM 683 C CA . MET A 1 96 ? 14.216 6.707 -17.418 1.00 80.50 96 MET A CA 1
ATOM 684 C C . MET A 1 96 ? 15.530 6.047 -17.872 1.00 80.50 96 MET A C 1
ATOM 686 O O . MET A 1 96 ? 15.840 4.926 -17.463 1.00 80.50 96 MET A O 1
ATOM 690 N N . PRO A 1 97 ? 16.353 6.732 -18.689 1.00 64.50 97 PRO A N 1
ATOM 691 C CA . PRO A 1 97 ? 17.685 6.252 -19.031 1.00 64.50 97 PRO A CA 1
ATOM 692 C C . PRO A 1 97 ? 18.585 6.307 -17.790 1.00 64.50 97 PRO A C 1
ATOM 694 O O . PRO A 1 97 ? 19.009 7.380 -17.360 1.00 64.50 97 PRO A O 1
ATOM 697 N N . TRP A 1 98 ? 18.872 5.146 -17.196 1.00 64.31 98 TRP A N 1
ATOM 698 C CA . TRP A 1 98 ? 19.708 5.077 -16.002 1.00 64.31 98 TRP A CA 1
ATOM 699 C C . TRP A 1 98 ? 21.173 5.387 -16.339 1.00 64.31 98 TRP A C 1
ATOM 701 O O . TRP A 1 98 ? 21.738 4.801 -17.264 1.00 64.31 98 TRP A O 1
ATOM 711 N N . ARG A 1 99 ? 21.817 6.258 -15.551 1.00 53.66 99 ARG A N 1
ATOM 712 C CA . ARG A 1 99 ? 23.281 6.323 -15.401 1.00 53.66 99 ARG A CA 1
ATOM 713 C C . ARG A 1 99 ? 23.605 5.953 -13.958 1.00 53.66 99 ARG A C 1
ATOM 715 O O . ARG A 1 99 ? 23.171 6.619 -13.024 1.00 53.66 99 ARG A O 1
ATOM 722 N N . SER A 1 100 ? 24.330 4.856 -13.767 1.00 52.41 100 SER A N 1
ATOM 723 C CA . SER A 1 100 ? 24.808 4.468 -12.442 1.00 52.41 100 SER A CA 1
ATOM 724 C C . SER A 1 100 ? 25.923 5.423 -12.030 1.00 52.41 100 SER A C 1
ATOM 726 O O . SER A 1 100 ? 26.927 5.511 -12.728 1.00 52.41 100 SER A O 1
ATOM 728 N N . PHE A 1 101 ? 25.761 6.115 -10.901 1.00 53.72 101 PHE A N 1
ATOM 729 C CA . PHE A 1 101 ? 26.834 6.909 -10.294 1.00 53.72 101 PHE A CA 1
ATOM 730 C C . PHE A 1 101 ? 27.905 6.031 -9.622 1.00 53.72 101 PHE A C 1
ATOM 732 O O . PHE A 1 101 ? 28.963 6.535 -9.275 1.00 53.72 101 PHE A O 1
ATOM 739 N N . TYR A 1 102 ? 27.643 4.727 -9.454 1.00 48.75 102 TYR A N 1
ATOM 740 C CA . TYR A 1 102 ? 28.473 3.824 -8.651 1.00 48.75 102 TYR A CA 1
ATOM 741 C C . TYR A 1 102 ? 29.172 2.703 -9.429 1.00 48.75 102 TYR A C 1
ATOM 743 O O . TYR A 1 102 ? 29.848 1.887 -8.817 1.00 48.75 102 TYR A O 1
ATOM 751 N N . HIS A 1 103 ? 29.073 2.638 -10.760 1.00 49.44 103 HIS A N 1
ATOM 752 C CA . HIS A 1 103 ? 29.809 1.623 -11.520 1.00 49.44 103 HIS A CA 1
ATOM 753 C C . HIS A 1 103 ? 30.268 2.139 -12.880 1.00 49.44 103 HIS A C 1
ATOM 755 O O . HIS A 1 103 ? 29.494 2.191 -13.833 1.00 49.44 103 HIS A O 1
ATOM 761 N N . GLU A 1 104 ? 31.569 2.394 -12.979 1.00 53.06 104 GLU A N 1
ATOM 762 C CA . GLU A 1 104 ? 32.276 2.704 -14.227 1.00 53.06 104 GLU A CA 1
ATOM 763 C C . GLU A 1 104 ? 32.337 1.498 -15.194 1.00 53.06 104 GLU A C 1
ATOM 765 O O . GLU A 1 104 ? 32.724 1.646 -16.345 1.00 53.06 104 GLU A O 1
ATOM 770 N N . ASN A 1 105 ? 31.883 0.310 -14.761 1.00 53.31 105 ASN A N 1
ATOM 771 C CA . ASN A 1 105 ? 32.016 -0.952 -15.504 1.00 53.31 105 ASN A CA 1
ATOM 772 C C . ASN A 1 105 ? 30.704 -1.726 -15.731 1.00 53.31 105 ASN A C 1
ATOM 774 O O . ASN A 1 105 ? 30.738 -2.873 -16.180 1.00 53.31 105 ASN A O 1
ATOM 778 N N . LEU A 1 106 ? 29.531 -1.148 -15.445 1.00 56.22 106 LEU A N 1
ATOM 779 C CA . LEU A 1 106 ? 28.278 -1.784 -15.866 1.00 56.22 106 LEU A CA 1
ATOM 780 C C . LEU A 1 106 ? 28.072 -1.518 -17.358 1.00 56.22 106 LEU A C 1
ATOM 782 O O . LEU A 1 106 ? 27.865 -0.379 -17.775 1.00 56.22 106 LEU A O 1
ATOM 786 N N . THR A 1 107 ? 28.110 -2.577 -18.171 1.00 55.06 107 THR A N 1
ATOM 787 C CA . THR A 1 107 ? 27.779 -2.495 -19.598 1.00 55.06 107 THR A CA 1
ATOM 788 C C . THR A 1 107 ? 26.422 -1.807 -19.758 1.00 55.06 107 THR A C 1
ATOM 790 O O . THR A 1 107 ? 25.474 -2.123 -19.040 1.00 55.06 107 THR A O 1
ATOM 793 N N . SER A 1 108 ? 26.289 -0.907 -20.730 1.00 52.56 108 SER A N 1
ATOM 794 C CA . SER A 1 108 ? 25.046 -0.194 -21.079 1.00 52.56 108 SER A CA 1
ATOM 795 C C . SER A 1 108 ? 23.819 -1.111 -21.264 1.00 52.56 108 SER A C 1
ATOM 797 O O . SER A 1 108 ? 22.684 -0.664 -21.109 1.00 52.56 108 SER A O 1
ATOM 799 N N . LYS A 1 109 ? 24.042 -2.413 -21.497 1.00 50.38 109 LYS A N 1
ATOM 800 C CA . LYS A 1 109 ? 23.031 -3.484 -21.512 1.00 50.38 109 LYS A CA 1
ATOM 801 C C . LYS A 1 109 ? 22.389 -3.798 -20.150 1.00 50.38 109 LYS A C 1
ATOM 803 O O . LYS A 1 109 ? 21.278 -4.310 -20.132 1.00 50.38 109 LYS A O 1
ATOM 808 N N . CYS A 1 110 ? 23.056 -3.520 -19.031 1.00 52.19 110 CYS A N 1
ATOM 809 C CA . CYS A 1 110 ? 22.508 -3.712 -17.683 1.00 52.19 110 CYS A CA 1
ATOM 810 C C . CYS A 1 110 ? 21.708 -2.495 -17.193 1.00 52.19 110 CYS A C 1
ATOM 812 O O . CYS A 1 110 ? 20.886 -2.637 -16.293 1.00 52.19 110 CYS A O 1
ATOM 814 N N . LEU A 1 111 ? 21.933 -1.308 -17.773 1.00 54.75 111 LEU A N 1
ATOM 815 C CA . LEU A 1 111 ? 21.295 -0.056 -17.338 1.00 54.75 111 LEU A CA 1
ATOM 816 C C . LEU A 1 111 ? 20.017 0.293 -18.110 1.00 54.75 111 LEU A C 1
ATOM 818 O O . LEU A 1 111 ? 19.188 1.039 -17.597 1.00 54.75 111 LEU A O 1
ATOM 822 N N . SER A 1 112 ? 19.826 -0.244 -19.316 1.00 53.84 112 SER A N 1
ATOM 823 C CA . SER A 1 112 ? 18.570 -0.100 -20.055 1.00 53.84 112 SER A CA 1
ATOM 824 C C . SER A 1 112 ? 17.716 -1.336 -19.811 1.00 53.84 112 SER A C 1
ATOM 826 O O . SER A 1 112 ? 18.019 -2.389 -20.347 1.00 53.84 112 SER A O 1
ATOM 828 N N . GLY A 1 113 ? 16.712 -1.247 -18.937 1.00 55.62 113 GLY A N 1
ATOM 829 C CA . GLY A 1 113 ? 15.617 -2.221 -18.847 1.00 55.62 113 GLY A CA 1
ATOM 830 C C . GLY A 1 113 ? 15.939 -3.684 -18.475 1.00 55.62 113 GLY A C 1
ATOM 831 O O . GLY A 1 113 ? 15.014 -4.479 -18.354 1.00 55.62 113 GLY A O 1
ATOM 832 N N . GLY A 1 114 ? 17.206 -4.058 -18.281 1.00 62.81 114 GLY A N 1
ATOM 833 C CA . GLY A 1 114 ? 17.654 -5.447 -18.138 1.00 62.81 114 GLY A CA 1
ATOM 834 C C . GLY A 1 114 ? 18.207 -6.028 -19.447 1.00 62.81 114 GLY A C 1
ATOM 835 O O . GLY A 1 114 ? 18.106 -5.427 -20.514 1.00 62.81 114 GLY A O 1
ATOM 836 N N . LEU A 1 115 ? 18.817 -7.217 -19.375 1.00 60.38 115 LEU A N 1
ATOM 837 C CA . LEU A 1 115 ? 19.514 -7.823 -20.513 1.00 60.38 115 LEU A CA 1
ATOM 838 C C . LEU A 1 115 ? 18.570 -7.950 -21.731 1.00 60.38 115 LEU A C 1
ATOM 840 O O . LEU A 1 115 ? 17.582 -8.677 -21.682 1.00 60.38 115 LEU A O 1
ATOM 844 N N . HIS A 1 116 ? 18.886 -7.226 -22.813 1.00 64.94 116 HIS A N 1
ATOM 845 C CA . HIS A 1 116 ? 18.148 -7.179 -24.091 1.00 64.94 116 HIS A CA 1
ATOM 846 C C . HIS A 1 116 ? 16.777 -6.468 -24.074 1.00 64.94 116 HIS A C 1
ATOM 848 O O . HIS A 1 116 ? 15.987 -6.654 -25.000 1.00 64.94 116 HIS A O 1
ATOM 854 N N . ARG A 1 117 ? 16.477 -5.618 -23.084 1.00 75.19 117 ARG A N 1
ATOM 855 C CA . ARG A 1 117 ? 15.222 -4.841 -23.058 1.00 75.19 117 ARG A CA 1
ATOM 856 C C . ARG A 1 117 ? 15.491 -3.348 -23.180 1.00 75.19 117 ARG A C 1
ATOM 858 O O . ARG A 1 117 ? 16.463 -2.840 -22.646 1.00 75.19 117 ARG A O 1
ATOM 865 N N . SER A 1 118 ? 14.615 -2.628 -23.874 1.00 82.44 118 SER A N 1
ATOM 866 C CA . SER A 1 118 ? 14.624 -1.164 -23.815 1.00 82.44 118 SER A CA 1
ATOM 867 C C . SER A 1 118 ? 13.950 -0.681 -22.527 1.00 82.44 118 SER A C 1
ATOM 869 O O . SER A 1 118 ? 13.150 -1.402 -21.925 1.00 82.44 118 SER A O 1
ATOM 871 N N . ALA A 1 119 ? 14.223 0.562 -22.125 1.00 82.75 119 ALA A N 1
ATOM 872 C CA . ALA A 1 119 ? 13.548 1.211 -20.996 1.00 82.75 119 ALA A CA 1
ATOM 873 C C . ALA A 1 119 ? 12.012 1.181 -21.140 1.00 82.75 119 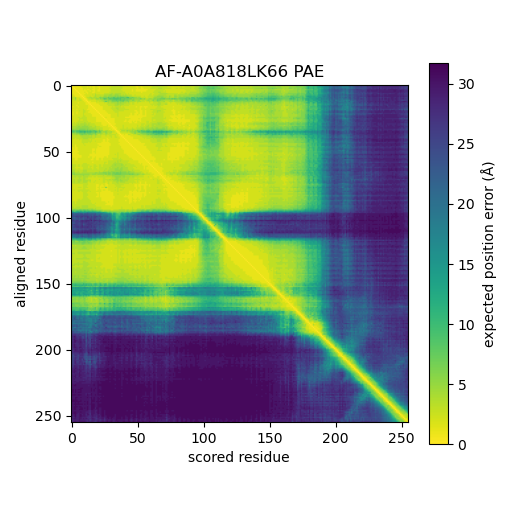ALA A C 1
ATOM 875 O O . ALA A 1 119 ? 11.299 0.830 -20.203 1.00 82.75 119 ALA A O 1
ATOM 876 N N . ALA A 1 120 ? 11.500 1.446 -22.348 1.00 85.38 120 ALA A N 1
ATOM 877 C CA . ALA A 1 120 ? 10.068 1.389 -22.636 1.00 85.38 120 ALA A CA 1
ATOM 878 C C . ALA A 1 120 ? 9.487 -0.024 -22.452 1.00 85.38 120 ALA A C 1
ATOM 880 O O . ALA A 1 120 ? 8.426 -0.183 -21.852 1.00 85.38 120 ALA A O 1
ATOM 881 N N . VAL A 1 121 ? 10.198 -1.058 -22.915 1.00 88.56 121 VAL A N 1
ATOM 882 C CA . VAL A 1 121 ? 9.774 -2.456 -22.736 1.00 88.56 121 VAL A CA 1
ATOM 883 C C . VAL A 1 121 ? 9.772 -2.836 -21.255 1.00 88.56 121 VAL A C 1
ATOM 885 O O . VAL A 1 121 ? 8.824 -3.462 -20.786 1.00 88.56 121 VAL A O 1
ATOM 888 N N . GLN A 1 122 ? 10.786 -2.426 -20.491 1.00 87.81 122 GLN A N 1
ATOM 889 C CA . GLN A 1 122 ? 10.837 -2.710 -19.058 1.00 87.81 122 GLN A CA 1
ATOM 890 C C . GLN A 1 122 ? 9.741 -1.975 -18.277 1.00 87.81 122 GLN A C 1
ATOM 892 O O . GLN A 1 122 ? 9.117 -2.576 -17.405 1.00 87.81 122 GLN A O 1
ATOM 897 N N . ALA A 1 123 ? 9.456 -0.715 -18.610 1.00 90.94 123 ALA A N 1
ATOM 898 C CA . ALA A 1 123 ? 8.324 0.018 -18.045 1.00 90.94 123 ALA A CA 1
ATOM 899 C C . ALA A 1 123 ? 6.987 -0.673 -18.368 1.00 90.94 123 ALA A C 1
ATOM 901 O O . ALA A 1 123 ? 6.130 -0.805 -17.494 1.00 90.94 123 ALA A O 1
ATOM 902 N N . GLY A 1 124 ? 6.845 -1.195 -19.592 1.00 93.88 124 GLY A N 1
ATOM 903 C CA . GLY A 1 124 ? 5.710 -2.024 -19.997 1.00 93.88 124 GLY A CA 1
ATOM 904 C C . GLY A 1 124 ? 5.560 -3.281 -19.136 1.00 93.88 124 GLY A C 1
ATOM 905 O O . GLY A 1 124 ? 4.462 -3.560 -18.660 1.00 93.88 124 GLY A O 1
ATOM 906 N N . TYR A 1 125 ? 6.655 -3.996 -18.856 1.00 93.69 125 TYR A N 1
ATOM 907 C CA . TYR A 1 125 ? 6.630 -5.154 -17.955 1.00 93.69 125 TYR A CA 1
ATOM 908 C C . TYR A 1 125 ? 6.272 -4.786 -16.510 1.00 93.69 125 TYR A C 1
ATOM 910 O O . TYR A 1 125 ? 5.509 -5.521 -15.889 1.00 93.69 125 TYR A O 1
ATOM 918 N N . GLN A 1 126 ? 6.751 -3.653 -15.985 1.00 95.00 126 GLN A N 1
ATOM 919 C CA . GLN A 1 126 ? 6.357 -3.175 -14.649 1.00 95.00 126 GLN A CA 1
ATOM 920 C C . GLN A 1 126 ? 4.857 -2.857 -14.585 1.00 95.00 126 GLN A C 1
ATOM 922 O O . GLN A 1 126 ? 4.183 -3.226 -13.624 1.00 95.00 126 GLN A O 1
ATOM 927 N N . CYS A 1 127 ? 4.314 -2.233 -15.633 1.00 97.19 127 CYS A N 1
ATOM 928 C CA . CYS A 1 127 ? 2.884 -1.952 -15.749 1.00 97.19 127 CYS A CA 1
ATOM 929 C C . CYS A 1 127 ? 2.056 -3.242 -15.821 1.00 97.19 127 CYS A C 1
ATOM 931 O O . CYS A 1 127 ? 1.110 -3.419 -15.053 1.00 97.19 127 CYS A O 1
ATOM 933 N N . ALA A 1 128 ? 2.453 -4.179 -16.687 1.00 97.69 128 ALA A N 1
ATOM 934 C CA . ALA A 1 128 ? 1.805 -5.481 -16.800 1.00 97.69 128 ALA A CA 1
ATOM 935 C C . ALA A 1 128 ? 1.853 -6.254 -15.473 1.00 97.69 128 ALA A C 1
ATOM 937 O O . ALA A 1 128 ? 0.848 -6.833 -15.069 1.00 97.69 128 ALA A O 1
ATOM 938 N N . GLY A 1 129 ? 2.986 -6.214 -14.764 1.00 97.75 129 GLY A N 1
ATOM 939 C CA . GLY A 1 129 ? 3.145 -6.819 -13.444 1.00 97.75 129 GLY A CA 1
ATOM 940 C C . GLY A 1 129 ? 2.202 -6.221 -12.399 1.00 97.75 129 GLY A C 1
ATOM 941 O O . GLY A 1 129 ? 1.562 -6.971 -11.662 1.00 97.75 129 GLY A O 1
ATOM 942 N N . LEU A 1 130 ? 2.051 -4.893 -12.365 1.00 98.06 130 LEU A N 1
ATOM 943 C CA . LEU A 1 130 ? 1.117 -4.214 -11.460 1.00 98.06 130 LEU A CA 1
ATOM 944 C C . LEU A 1 130 ? -0.337 -4.626 -11.735 1.00 98.06 130 LEU A C 1
ATOM 946 O O . LEU A 1 130 ? -1.045 -5.027 -10.811 1.00 98.06 130 LEU A O 1
ATOM 950 N N . ILE A 1 131 ? -0.768 -4.579 -13.000 1.00 98.31 131 ILE A N 1
ATOM 951 C CA . ILE A 1 131 ? -2.132 -4.958 -13.406 1.00 98.31 131 ILE A CA 1
ATOM 952 C C . ILE A 1 131 ? -2.400 -6.430 -13.089 1.00 98.31 131 ILE A C 1
ATOM 954 O O . ILE A 1 131 ? -3.440 -6.758 -12.518 1.00 98.31 131 ILE A O 1
ATOM 958 N N . LEU A 1 132 ? -1.457 -7.315 -13.419 1.00 98.44 132 LEU A N 1
ATOM 959 C CA . LEU A 1 132 ? -1.584 -8.743 -13.144 1.00 98.44 132 LEU A CA 1
ATOM 960 C C . LEU A 1 132 ? -1.676 -9.015 -11.639 1.00 98.44 132 LEU A C 1
ATOM 962 O O . LEU A 1 132 ? -2.518 -9.801 -11.216 1.00 98.44 132 LEU A O 1
ATOM 966 N N . THR A 1 133 ? -0.864 -8.337 -10.826 1.00 98.25 133 THR A N 1
ATOM 967 C CA . THR A 1 133 ? -0.898 -8.473 -9.362 1.00 98.25 133 THR A CA 1
ATOM 968 C C . THR A 1 133 ? -2.251 -8.044 -8.798 1.00 98.25 133 THR A C 1
ATOM 970 O O . THR A 1 133 ? -2.828 -8.765 -7.987 1.00 98.25 133 THR A O 1
ATOM 973 N N . LEU A 1 134 ? -2.799 -6.917 -9.262 1.00 98.06 134 LEU A N 1
ATOM 974 C CA . LEU A 1 134 ? -4.132 -6.446 -8.868 1.00 98.06 134 LEU A CA 1
ATOM 975 C C . LEU A 1 134 ? -5.227 -7.442 -9.270 1.00 98.06 134 LEU A C 1
ATOM 977 O O . LEU A 1 134 ? -6.076 -7.781 -8.448 1.00 98.06 134 LEU A O 1
ATOM 981 N N . ALA A 1 135 ? -5.188 -7.948 -10.505 1.00 98.25 135 ALA A N 1
ATOM 982 C CA . ALA A 1 135 ? -6.155 -8.929 -10.989 1.00 98.25 135 ALA A CA 1
ATOM 983 C C . ALA A 1 135 ? -6.116 -10.219 -10.156 1.00 98.25 135 ALA A C 1
ATOM 985 O O . ALA A 1 135 ? -7.156 -10.691 -9.697 1.00 98.25 135 ALA A O 1
ATOM 986 N N . MET A 1 136 ? -4.917 -10.748 -9.896 1.00 98.44 136 MET A N 1
ATOM 987 C CA . MET A 1 136 ? -4.726 -11.945 -9.075 1.00 98.44 136 MET A CA 1
ATOM 988 C C . MET A 1 136 ? -5.175 -11.725 -7.628 1.00 98.44 136 MET A C 1
ATOM 990 O O . MET A 1 136 ? -5.826 -12.600 -7.063 1.00 98.44 136 MET A O 1
ATOM 994 N N . ALA A 1 137 ? -4.888 -10.562 -7.037 1.00 98.06 137 ALA A N 1
ATOM 995 C CA . ALA A 1 137 ? -5.317 -10.233 -5.680 1.00 98.06 137 ALA A CA 1
ATOM 996 C C . ALA A 1 137 ? -6.847 -10.136 -5.561 1.00 98.06 137 ALA A C 1
ATOM 998 O O . ALA A 1 137 ? -7.419 -10.670 -4.614 1.00 98.06 137 ALA A O 1
ATOM 999 N N . ILE A 1 138 ? -7.520 -9.507 -6.531 1.00 97.62 138 ILE A N 1
ATOM 1000 C CA . ILE A 1 138 ? -8.986 -9.382 -6.538 1.00 97.62 138 ILE A CA 1
ATOM 1001 C C . ILE A 1 138 ? -9.635 -10.754 -6.726 1.00 97.62 138 ILE A C 1
ATOM 1003 O O . ILE A 1 138 ? -10.480 -11.148 -5.926 1.00 97.62 138 ILE A O 1
ATOM 1007 N N . VAL A 1 139 ? -9.233 -11.501 -7.758 1.00 98.31 139 VAL A N 1
ATOM 1008 C CA . VAL A 1 139 ? -9.820 -12.817 -8.053 1.00 98.31 139 VAL A CA 1
ATOM 1009 C C . VAL A 1 139 ? -9.528 -13.799 -6.920 1.00 98.31 139 VAL A C 1
ATOM 1011 O O . VAL A 1 139 ? -10.447 -14.433 -6.407 1.00 98.31 139 VAL A O 1
ATOM 1014 N N . GLY A 1 140 ? -8.273 -13.885 -6.477 1.00 98.38 140 GLY A N 1
ATOM 1015 C CA . GLY A 1 140 ? -7.866 -14.752 -5.375 1.00 98.38 140 GLY A CA 1
ATOM 1016 C C . GLY A 1 140 ? -8.551 -14.389 -4.058 1.00 98.38 140 GLY A C 1
ATOM 1017 O O . GLY A 1 140 ? -9.041 -15.278 -3.364 1.00 98.38 140 GLY A O 1
ATOM 1018 N N . GLY A 1 141 ? -8.660 -13.097 -3.739 1.00 97.44 141 GLY A N 1
ATOM 1019 C CA . GLY A 1 141 ? -9.357 -12.613 -2.547 1.00 97.44 141 GLY A CA 1
ATOM 1020 C C . GLY A 1 141 ? -10.853 -12.931 -2.562 1.00 97.44 141 GLY A C 1
ATOM 1021 O O . GLY A 1 141 ? -11.379 -13.405 -1.559 1.00 97.44 141 GLY A O 1
ATOM 1022 N N . LEU A 1 142 ? -11.533 -12.752 -3.701 1.00 97.50 142 LEU A N 1
ATOM 1023 C CA . LEU A 1 142 ? -12.952 -13.101 -3.850 1.00 97.50 142 LEU A CA 1
ATOM 1024 C C . LEU A 1 142 ? -13.189 -14.607 -3.716 1.00 97.50 142 LEU A C 1
ATOM 1026 O O . LEU A 1 142 ? -14.082 -15.019 -2.978 1.00 97.50 142 LEU A O 1
ATOM 1030 N N . LEU A 1 143 ? -12.377 -15.429 -4.386 1.00 97.88 143 LEU A N 1
ATOM 1031 C CA . LEU A 1 143 ? -12.469 -16.888 -4.284 1.00 97.88 143 LEU A CA 1
ATOM 1032 C C . LEU A 1 143 ? -12.215 -17.362 -2.850 1.00 97.88 143 LEU A C 1
ATOM 1034 O O . LEU A 1 143 ? -12.985 -18.164 -2.324 1.00 97.88 143 LEU A O 1
ATOM 1038 N N . THR A 1 144 ? -11.187 -16.818 -2.196 1.00 97.31 144 THR A N 1
ATOM 1039 C CA . THR A 1 144 ? -10.878 -17.121 -0.792 1.00 97.31 144 THR A CA 1
ATOM 1040 C C . THR A 1 144 ? -12.018 -16.684 0.125 1.00 97.31 144 THR A C 1
ATOM 1042 O O . THR A 1 144 ? -12.429 -17.446 0.993 1.00 97.31 144 THR A O 1
ATOM 1045 N N . GLY A 1 145 ? -12.595 -15.501 -0.093 1.00 94.94 145 GLY A N 1
ATOM 1046 C CA . GLY A 1 145 ? -13.739 -15.011 0.674 1.00 94.94 145 GLY A CA 1
ATOM 1047 C C . GLY A 1 145 ? -14.988 -15.884 0.522 1.00 94.94 145 GLY A C 1
ATOM 1048 O O . GLY A 1 145 ? -15.675 -16.137 1.508 1.00 94.94 145 GLY A O 1
ATOM 1049 N N . ILE A 1 146 ? -15.273 -16.389 -0.684 1.00 95.00 146 ILE A N 1
ATOM 1050 C CA . ILE A 1 146 ? -16.366 -17.349 -0.917 1.00 95.00 146 ILE A CA 1
ATOM 1051 C C . ILE A 1 146 ? -16.079 -18.669 -0.194 1.00 95.00 146 ILE A C 1
ATOM 1053 O O . ILE A 1 146 ? -16.964 -19.208 0.466 1.00 95.00 146 ILE A O 1
ATOM 1057 N N . PHE A 1 147 ? -14.846 -19.170 -0.279 1.00 96.06 147 PHE A N 1
ATOM 1058 C CA . PHE A 1 147 ? -14.438 -20.403 0.390 1.00 96.06 147 PHE A CA 1
ATOM 1059 C C . PHE A 1 147 ? -14.552 -20.303 1.920 1.00 96.06 147 PHE A C 1
ATOM 1061 O O . PHE A 1 147 ? -15.100 -21.199 2.555 1.00 96.06 147 PHE A O 1
ATOM 1068 N N . LEU A 1 148 ? -14.124 -19.185 2.514 1.00 94.50 148 LEU A N 1
ATOM 1069 C CA . LEU A 1 148 ? -14.227 -18.944 3.958 1.00 94.50 148 LEU A CA 1
ATOM 1070 C C . LEU A 1 148 ? -15.670 -18.744 4.450 1.00 94.50 148 LEU A C 1
ATOM 1072 O O . LEU A 1 148 ? -15.910 -18.808 5.651 1.00 94.50 148 LEU A O 1
ATOM 1076 N N . ARG A 1 149 ? -16.641 -18.536 3.550 1.00 91.12 149 ARG A N 1
ATOM 1077 C CA . ARG A 1 149 ? -18.074 -18.476 3.892 1.00 91.12 149 ARG A CA 1
ATOM 1078 C C . ARG A 1 149 ? -18.756 -19.843 3.960 1.00 91.12 149 ARG A C 1
ATOM 1080 O O . ARG A 1 149 ? -19.956 -19.899 4.225 1.00 91.12 149 ARG A O 1
ATOM 1087 N N . LEU A 1 150 ? -18.046 -20.939 3.695 1.00 93.06 150 LEU A N 1
ATOM 1088 C CA . LEU A 1 150 ? -18.624 -22.276 3.812 1.00 93.06 150 LEU A CA 1
ATOM 1089 C C . LEU A 1 150 ? -18.933 -22.601 5.289 1.00 93.06 150 LEU A C 1
ATOM 1091 O O . LEU A 1 150 ? -18.112 -22.310 6.157 1.00 93.06 150 LEU A O 1
ATOM 1095 N N . PRO A 1 151 ? -20.058 -23.280 5.590 1.00 89.00 151 PRO A N 1
ATOM 1096 C CA . PRO A 1 151 ? -20.538 -23.528 6.961 1.00 89.00 151 PRO A CA 1
ATOM 1097 C C . PRO A 1 151 ? -19.698 -24.542 7.761 1.00 89.00 151 PRO A C 1
ATOM 1099 O O . PRO A 1 151 ? -20.066 -24.936 8.861 1.00 89.00 151 PRO A O 1
ATOM 1102 N N . ILE A 1 152 ? -18.587 -25.002 7.191 1.00 93.44 152 ILE A N 1
ATOM 1103 C CA . ILE A 1 152 ? -17.581 -25.851 7.841 1.00 93.44 152 ILE A CA 1
ATOM 1104 C C . ILE A 1 152 ? -16.593 -25.036 8.683 1.00 93.44 152 ILE A C 1
ATOM 1106 O O . ILE A 1 152 ? -15.906 -25.609 9.526 1.00 93.44 152 ILE A O 1
ATOM 1110 N N . PHE A 1 153 ? -16.513 -23.720 8.469 1.00 89.75 153 PHE A N 1
ATOM 1111 C CA . PHE A 1 153 ? -15.686 -22.825 9.271 1.00 89.75 153 PHE A CA 1
ATOM 1112 C C . PHE A 1 153 ? -16.522 -22.166 10.366 1.00 89.75 153 PHE A C 1
ATOM 1114 O O . PHE A 1 153 ? -17.639 -21.714 10.121 1.00 89.75 153 PHE A O 1
ATOM 1121 N N . ALA A 1 154 ? -15.972 -22.100 11.579 1.00 79.88 154 ALA A N 1
ATOM 1122 C CA . ALA A 1 154 ? -16.597 -21.382 12.679 1.00 79.88 154 ALA A CA 1
ATOM 1123 C C . ALA A 1 154 ? -16.480 -19.873 12.429 1.00 79.88 154 ALA A C 1
ATOM 1125 O O . ALA A 1 154 ? -15.376 -19.330 12.367 1.00 79.88 154 ALA A O 1
ATOM 1126 N N . THR A 1 155 ? -17.616 -19.202 12.279 1.00 81.88 155 THR A N 1
ATOM 1127 C CA . THR A 1 155 ? -17.690 -17.742 12.224 1.00 81.88 155 THR A CA 1
ATOM 1128 C C . THR A 1 155 ? -18.294 -17.235 13.527 1.00 81.88 155 THR A C 1
ATOM 1130 O O . THR A 1 155 ? -19.378 -17.702 13.881 1.00 81.88 155 THR A O 1
ATOM 1133 N N . PRO A 1 156 ? -17.634 -16.308 14.238 1.00 79.00 156 PRO A N 1
ATOM 1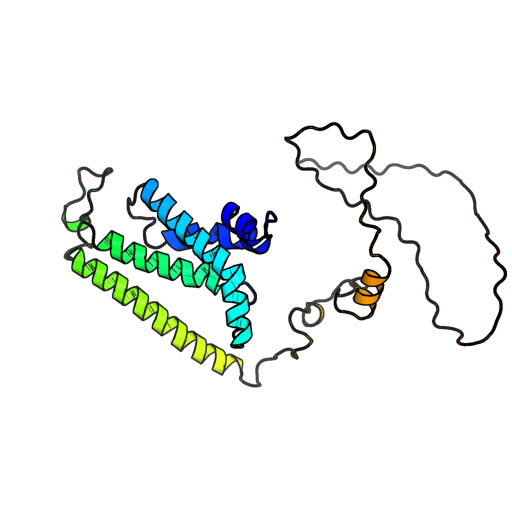134 C CA . PRO A 1 156 ? -18.224 -15.689 15.417 1.00 79.00 156 PRO A CA 1
ATOM 1135 C C . PRO A 1 156 ? -19.470 -14.885 15.031 1.00 79.00 156 PRO A C 1
ATOM 1137 O O . PRO A 1 156 ? -19.563 -14.365 13.913 1.00 79.00 156 PRO A O 1
ATOM 1140 N N . ASP A 1 157 ? -20.416 -14.786 15.964 1.00 81.94 157 ASP A N 1
ATOM 1141 C CA . ASP A 1 157 ? -21.581 -13.917 15.817 1.00 81.94 157 ASP A CA 1
ATOM 1142 C C . ASP A 1 157 ? -21.131 -12.454 15.735 1.00 81.94 157 ASP A C 1
ATOM 1144 O O . ASP A 1 157 ? -20.107 -12.073 16.309 1.00 81.94 157 ASP A O 1
ATOM 1148 N N . ASN A 1 158 ? -21.909 -11.614 15.047 1.00 79.12 158 ASN A N 1
ATOM 1149 C CA . ASN A 1 158 ? -21.530 -10.218 14.798 1.00 79.12 158 ASN A CA 1
ATOM 1150 C C . ASN A 1 158 ? -21.229 -9.424 16.081 1.00 79.12 158 ASN A C 1
ATOM 1152 O O . ASN A 1 158 ? -20.377 -8.539 16.063 1.00 79.12 158 ASN A O 1
ATOM 1156 N N . ASP A 1 159 ? -21.901 -9.762 17.182 1.00 78.12 159 ASP A N 1
ATOM 1157 C CA . ASP A 1 159 ? -21.757 -9.087 18.477 1.00 78.12 159 ASP A CA 1
ATOM 1158 C C . ASP A 1 159 ? -20.496 -9.521 19.241 1.00 78.12 159 ASP 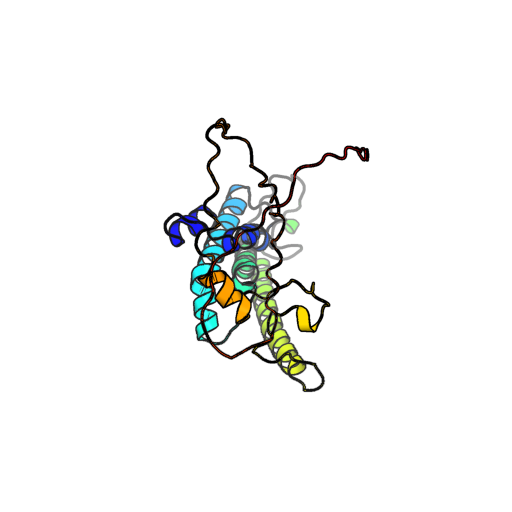A C 1
ATOM 1160 O O . ASP A 1 159 ? -20.170 -8.958 20.280 1.00 78.12 159 ASP A O 1
ATOM 1164 N N . SER A 1 160 ? -19.782 -10.521 18.723 1.00 81.25 160 SER A N 1
ATOM 1165 C CA . SER A 1 160 ? -18.600 -11.120 19.345 1.00 81.25 160 SER A CA 1
ATOM 1166 C C . SER A 1 160 ? -17.306 -10.868 18.559 1.00 81.25 160 SER A C 1
ATOM 1168 O O . SER A 1 160 ? -16.256 -11.442 18.852 1.00 81.25 160 SER A O 1
ATOM 1170 N N . TYR A 1 161 ? -17.350 -9.996 17.544 1.00 86.50 161 TYR A N 1
ATOM 1171 C CA . TYR A 1 161 ? -16.136 -9.561 16.860 1.00 86.50 161 TYR A CA 1
ATOM 1172 C C . TYR A 1 161 ? -15.221 -8.778 17.805 1.00 86.50 161 TYR A C 1
ATOM 1174 O O . TYR A 1 161 ? -15.674 -7.911 18.544 1.00 86.50 161 TYR A O 1
ATOM 1182 N N . PHE A 1 162 ? -13.916 -9.053 17.705 1.00 87.06 162 PHE A N 1
ATOM 1183 C CA . PHE A 1 162 ? -12.864 -8.435 18.523 1.00 87.06 162 PHE A CA 1
ATOM 1184 C C . PHE A 1 162 ? -12.938 -8.771 20.026 1.00 87.06 162 PHE A C 1
ATOM 1186 O O . PHE A 1 162 ? -12.280 -8.106 20.822 1.00 87.06 162 PHE A O 1
ATOM 1193 N N . ASP A 1 163 ? -13.684 -9.818 20.402 1.00 85.19 163 ASP A N 1
ATOM 1194 C CA . ASP A 1 163 ? -13.704 -10.361 21.762 1.00 85.19 163 ASP A CA 1
ATOM 1195 C C . ASP A 1 163 ? -12.745 -11.554 21.893 1.00 85.19 163 ASP A C 1
ATOM 1197 O O . ASP A 1 163 ? -12.963 -12.639 21.341 1.00 85.19 163 ASP A O 1
ATOM 1201 N N . ASP A 1 164 ? -11.674 -11.355 22.658 1.00 88.06 164 ASP A N 1
ATOM 1202 C CA . ASP A 1 164 ? -10.673 -12.389 22.906 1.00 88.06 164 ASP A CA 1
ATOM 1203 C C . ASP A 1 164 ? -11.217 -13.558 23.740 1.00 88.06 164 ASP A C 1
ATOM 1205 O O . ASP A 1 164 ? -10.697 -14.671 23.628 1.00 88.06 164 ASP A O 1
ATOM 1209 N N . SER A 1 165 ? -12.281 -13.360 24.526 1.00 85.62 165 SER A N 1
ATOM 1210 C CA . SER A 1 165 ? -12.828 -14.385 25.428 1.00 85.62 165 SER A CA 1
ATOM 1211 C C . SER A 1 165 ? -13.383 -15.617 24.705 1.00 85.62 165 SER A C 1
ATOM 1213 O O . SER A 1 165 ? -13.463 -16.697 25.292 1.00 85.62 165 SER A O 1
ATOM 1215 N N . LEU A 1 166 ? -13.703 -15.488 23.412 1.00 84.50 166 LEU A N 1
ATOM 1216 C CA . LEU A 1 166 ? -14.126 -16.605 22.566 1.00 84.50 166 LEU A CA 1
ATOM 1217 C C . LEU A 1 166 ? -13.019 -17.640 22.344 1.00 84.50 166 LEU A C 1
ATOM 1219 O O . LEU A 1 166 ? -13.299 -18.832 22.231 1.00 84.50 166 LEU A O 1
ATOM 1223 N N . ASN A 1 167 ? -11.772 -17.179 22.239 1.00 88.38 167 ASN A N 1
ATOM 1224 C CA . ASN A 1 167 ? -10.627 -18.015 21.874 1.00 88.38 167 ASN A CA 1
ATOM 1225 C C . ASN A 1 167 ? -9.622 -18.173 23.022 1.00 88.38 167 ASN A C 1
ATOM 1227 O O . ASN A 1 167 ? -8.816 -19.105 23.011 1.00 88.38 167 ASN A O 1
ATOM 1231 N N . TRP A 1 168 ? -9.664 -17.283 24.014 1.00 90.12 168 TRP A N 1
ATOM 1232 C CA . TRP A 1 168 ? -8.676 -17.190 25.080 1.00 90.12 168 TRP A CA 1
ATOM 1233 C C . TRP A 1 168 ? -9.335 -17.148 26.455 1.00 90.12 168 TRP A C 1
ATOM 1235 O O . TRP A 1 168 ? -10.396 -16.566 26.659 1.00 90.12 168 TRP A O 1
ATOM 1245 N N . HIS A 1 169 ? -8.652 -17.726 27.443 1.00 88.25 169 HIS A N 1
ATOM 1246 C CA . HIS A 1 169 ? -9.028 -17.533 28.838 1.00 88.25 169 HIS A CA 1
ATOM 1247 C C . HIS A 1 169 ? -8.604 -16.131 29.277 1.00 88.25 169 HIS A C 1
ATOM 1249 O O . HIS A 1 169 ? -7.410 -15.847 29.376 1.00 88.25 169 HIS A O 1
ATOM 1255 N N . VAL A 1 170 ? -9.580 -15.272 29.558 1.00 87.06 170 VAL A N 1
ATOM 1256 C CA . VAL A 1 170 ? -9.341 -13.908 30.040 1.00 87.06 170 VAL A CA 1
ATOM 1257 C C . VAL A 1 170 ? -9.280 -13.854 31.575 1.00 87.06 170 VAL A C 1
ATOM 1259 O O . VAL A 1 170 ? -9.908 -14.682 32.250 1.00 87.06 170 VAL A O 1
ATOM 1262 N N . PRO A 1 171 ? -8.524 -12.905 32.162 1.00 85.75 171 PRO A N 1
ATOM 1263 C CA . PRO A 1 171 ? -8.535 -12.663 33.603 1.00 85.75 171 PRO A CA 1
ATOM 1264 C C . PRO A 1 171 ? -9.953 -12.403 34.128 1.00 85.75 171 PRO A C 1
ATOM 1266 O O . PRO A 1 171 ? -10.780 -11.798 33.453 1.00 85.75 171 PRO A O 1
ATOM 1269 N N . ARG A 1 172 ? -10.253 -12.859 35.349 1.00 75.56 172 ARG A N 1
ATOM 1270 C CA . ARG A 1 172 ? -11.615 -12.779 35.924 1.00 75.56 172 ARG A CA 1
ATOM 1271 C C . ARG A 1 172 ? -12.069 -11.349 36.229 1.00 75.56 172 ARG A C 1
ATOM 1273 O O . ARG A 1 172 ? -13.260 -11.110 36.384 1.00 75.56 172 ARG A O 1
ATOM 1280 N N . ASP A 1 173 ? -11.118 -10.441 36.370 1.00 78.81 173 ASP A N 1
ATOM 1281 C CA . ASP A 1 173 ? -11.288 -9.008 36.589 1.00 78.81 173 ASP A CA 1
ATOM 1282 C C . ASP A 1 173 ? -11.293 -8.202 35.281 1.00 78.81 173 ASP A C 1
ATOM 1284 O O . ASP A 1 173 ? -11.474 -6.986 35.315 1.00 78.81 173 ASP A O 1
ATOM 1288 N N . PHE A 1 174 ? -11.144 -8.862 34.127 1.00 70.31 174 PHE A N 1
ATOM 1289 C CA . PHE A 1 174 ? -11.276 -8.216 32.831 1.00 70.31 174 PHE A CA 1
ATOM 1290 C C . PHE A 1 174 ? -12.740 -7.840 32.584 1.00 70.31 174 PHE A C 1
ATOM 1292 O O . PHE A 1 174 ? -13.587 -8.678 32.274 1.00 70.31 174 PHE A O 1
ATOM 1299 N N . VAL A 1 175 ? -13.044 -6.555 32.736 1.00 68.19 175 VAL A N 1
ATOM 1300 C CA . VAL A 1 175 ? -14.330 -5.984 32.344 1.00 68.19 175 VAL A CA 1
ATOM 1301 C C . VAL A 1 175 ? -14.159 -5.431 30.937 1.00 68.19 175 VAL A C 1
ATOM 1303 O O . VAL A 1 175 ? -13.515 -4.399 30.760 1.00 68.19 175 VAL A O 1
ATOM 1306 N N . ALA A 1 176 ? -14.729 -6.109 29.938 1.00 65.00 176 ALA A N 1
ATOM 1307 C CA . ALA A 1 176 ? -14.768 -5.578 28.578 1.00 65.00 176 ALA A CA 1
ATOM 1308 C C . ALA A 1 176 ? -15.410 -4.179 28.598 1.00 65.00 176 ALA A C 1
ATOM 1310 O O . ALA A 1 176 ? -16.450 -3.984 29.238 1.00 65.00 176 ALA A O 1
ATOM 1311 N N . GLU A 1 177 ? -14.794 -3.206 27.928 1.00 60.75 177 GLU A N 1
ATOM 1312 C CA . GLU A 1 177 ? -15.213 -1.797 27.977 1.00 60.75 177 GLU A CA 1
ATOM 1313 C C . GLU A 1 177 ? -16.663 -1.608 27.488 1.00 60.75 177 GLU A C 1
ATOM 1315 O O . GLU A 1 177 ? -17.406 -0.783 28.025 1.00 60.75 177 GLU A O 1
ATOM 1320 N N . ASP A 1 178 ? -17.092 -2.466 26.561 1.00 60.59 178 ASP A N 1
ATOM 1321 C CA . ASP A 1 178 ? -18.431 -2.481 25.965 1.00 60.59 178 ASP A CA 1
ATOM 1322 C C . ASP A 1 178 ? -19.469 -3.258 26.797 1.00 60.59 178 ASP A C 1
ATOM 1324 O O . ASP A 1 178 ? -20.659 -3.282 26.474 1.00 60.59 178 ASP A O 1
ATOM 1328 N N . SER A 1 179 ? -19.056 -3.888 27.901 1.00 66.88 179 SER A N 1
ATOM 1329 C CA . SER A 1 179 ? -19.989 -4.546 28.816 1.00 66.88 179 SER A CA 1
ATOM 1330 C C . SER A 1 179 ? -20.839 -3.517 29.568 1.00 66.88 179 SER A C 1
ATOM 1332 O O . SER A 1 179 ? -20.405 -2.399 29.851 1.00 66.88 179 SER A O 1
ATOM 1334 N N . ALA A 1 180 ? -22.052 -3.905 29.976 1.00 65.25 180 ALA A N 1
ATOM 1335 C CA . ALA A 1 180 ? -22.926 -3.039 30.774 1.00 65.25 180 ALA A CA 1
ATOM 1336 C C . ALA A 1 180 ? -22.232 -2.519 32.050 1.00 65.25 180 ALA A C 1
ATOM 1338 O O . ALA A 1 180 ? -22.460 -1.383 32.462 1.00 65.25 180 ALA A O 1
ATOM 1339 N N . LEU A 1 181 ? -21.349 -3.330 32.644 1.00 66.81 181 LEU A N 1
ATOM 1340 C CA . LEU A 1 181 ? -20.536 -2.947 33.794 1.00 66.81 181 LEU A CA 1
ATOM 1341 C C . LEU A 1 181 ? -19.411 -1.973 33.408 1.00 66.81 181 LEU A C 1
ATOM 1343 O O . LEU A 1 181 ? -19.197 -1.002 34.126 1.00 66.81 181 LEU A O 1
ATOM 1347 N N . GLY A 1 182 ? -18.741 -2.181 32.271 1.00 66.62 182 GLY A N 1
ATOM 1348 C CA . GLY A 1 182 ? -17.725 -1.266 31.734 1.00 66.62 182 GLY A CA 1
ATOM 1349 C C . GLY A 1 182 ? -18.297 0.119 31.427 1.00 66.62 182 GLY A C 1
ATOM 1350 O O . GLY A 1 182 ? -17.759 1.131 31.878 1.00 66.62 182 GLY A O 1
ATOM 1351 N N . SER A 1 183 ? -19.464 0.166 30.780 1.00 64.94 183 SER A N 1
ATOM 1352 C CA . SER A 1 183 ? -20.202 1.408 30.528 1.00 64.94 183 SER A CA 1
ATOM 1353 C C . SER A 1 183 ? -20.622 2.103 31.829 1.00 64.94 183 SER A C 1
ATOM 1355 O O . SER A 1 183 ? -20.461 3.317 31.972 1.00 64.94 183 SER A O 1
ATOM 1357 N N . LEU A 1 184 ? -21.100 1.343 32.821 1.00 69.06 184 LEU A N 1
ATOM 1358 C CA . LEU A 1 184 ? -21.466 1.877 34.134 1.00 69.06 184 LEU A CA 1
ATOM 1359 C C . LEU A 1 184 ? -20.249 2.465 34.865 1.00 69.06 184 LEU A C 1
ATOM 1361 O O . LEU A 1 184 ? -20.323 3.583 35.364 1.00 69.06 184 LEU A O 1
ATOM 1365 N N . ILE A 1 185 ? -19.121 1.752 34.891 1.00 68.31 185 ILE A N 1
ATOM 1366 C CA . ILE A 1 185 ? -17.867 2.209 35.510 1.00 68.31 185 ILE A CA 1
ATOM 1367 C C . ILE A 1 185 ? -17.374 3.491 34.831 1.00 68.31 185 ILE A C 1
ATOM 1369 O O . ILE A 1 185 ? -17.051 4.456 35.521 1.00 68.31 185 ILE A O 1
ATOM 1373 N N . LYS A 1 186 ? -17.393 3.549 33.495 1.00 65.19 186 LYS A N 1
ATOM 1374 C CA . LYS A 1 186 ? -16.991 4.729 32.711 1.00 65.19 186 LYS A CA 1
ATOM 1375 C C . LYS A 1 186 ? -17.861 5.954 33.005 1.00 65.19 186 LYS A C 1
ATOM 1377 O O . LYS A 1 186 ? -17.346 7.063 33.115 1.00 65.19 186 LYS A O 1
ATOM 1382 N N . ASN A 1 187 ? -19.164 5.747 33.190 1.00 69.31 187 ASN A N 1
ATOM 1383 C CA . ASN A 1 187 ? -20.108 6.808 33.548 1.00 69.31 187 ASN A CA 1
ATOM 1384 C C . ASN A 1 187 ? -20.011 7.231 35.027 1.00 69.31 187 ASN A C 1
ATOM 1386 O O . ASN A 1 187 ? -20.326 8.374 35.352 1.00 69.31 187 ASN A O 1
ATOM 1390 N N . LEU A 1 188 ? -19.577 6.336 35.922 1.00 70.56 188 LEU A N 1
ATOM 1391 C CA . LEU A 1 188 ? -19.443 6.597 37.362 1.00 70.56 188 LEU A CA 1
ATOM 1392 C C . LEU A 1 188 ? -18.075 7.172 37.764 1.00 70.56 188 LEU A C 1
ATOM 1394 O O . LEU A 1 188 ? -17.983 7.852 38.784 1.00 70.56 188 LEU A O 1
ATOM 1398 N N . LEU A 1 189 ? -17.021 6.943 36.974 1.00 64.88 189 LEU A N 1
ATOM 1399 C CA . LEU A 1 189 ? -15.652 7.416 37.229 1.00 64.88 189 LEU A CA 1
ATOM 1400 C C . LEU A 1 189 ? -15.116 8.376 36.141 1.00 64.88 189 LEU A C 1
ATOM 1402 O O . LEU A 1 189 ? -13.998 8.189 35.665 1.00 64.88 189 LEU A O 1
ATOM 1406 N N . PRO A 1 190 ? -15.832 9.451 35.757 1.00 54.62 190 PRO A N 1
ATOM 1407 C CA . PRO A 1 190 ? -15.346 10.358 34.715 1.00 54.62 190 PRO A CA 1
ATOM 1408 C C . PRO A 1 190 ? -14.110 11.187 35.130 1.00 54.62 190 PRO A C 1
ATOM 1410 O O . PRO A 1 190 ? -13.430 11.719 34.259 1.00 54.62 190 PRO A O 1
ATOM 1413 N N . ASN A 1 191 ? -13.787 11.290 36.431 1.00 46.34 191 ASN A N 1
ATOM 1414 C CA . ASN A 1 191 ? -12.842 12.292 36.961 1.00 46.34 191 ASN A CA 1
ATOM 1415 C C . ASN A 1 191 ? -11.646 11.758 37.780 1.00 46.34 191 ASN A C 1
ATOM 1417 O O . ASN A 1 191 ? -10.951 12.557 38.398 1.00 46.34 191 ASN A O 1
ATOM 1421 N N . GLN A 1 192 ? -11.348 10.454 37.807 1.00 43.81 192 GLN A N 1
ATOM 1422 C CA . GLN A 1 192 ? -10.145 9.962 38.521 1.00 43.81 192 GLN A CA 1
ATOM 1423 C C . GLN A 1 192 ? -8.855 9.998 37.671 1.00 43.81 192 GLN A C 1
ATOM 1425 O O . GLN A 1 192 ? -7.799 9.602 38.146 1.00 43.81 192 GLN A O 1
ATOM 1430 N N . MET A 1 193 ? -8.914 10.522 36.439 1.00 43.00 193 MET A N 1
ATOM 1431 C CA . MET A 1 193 ? -7.737 10.831 35.606 1.00 43.00 193 MET A CA 1
ATOM 1432 C C . MET A 1 193 ? -7.346 12.320 35.644 1.00 43.00 193 MET A C 1
ATOM 1434 O O . MET A 1 193 ? -6.762 12.839 34.696 1.00 43.00 193 MET A O 1
ATOM 1438 N N . GLN A 1 194 ? -7.650 13.040 36.725 1.00 32.53 194 GLN A N 1
ATOM 1439 C CA . GLN A 1 194 ? -6.858 14.226 37.050 1.00 32.53 194 GLN A CA 1
ATOM 1440 C C . GLN A 1 194 ? -5.642 13.740 37.832 1.00 32.53 194 GLN A C 1
ATOM 1442 O O . GLN A 1 194 ? -5.741 13.423 39.014 1.00 32.53 194 GLN A O 1
ATOM 1447 N N . LEU A 1 195 ? -4.515 13.617 37.129 1.00 36.88 195 LEU A N 1
ATOM 1448 C CA . LEU A 1 195 ? -3.200 13.483 37.745 1.00 36.88 195 LEU A CA 1
ATOM 1449 C C . LEU A 1 195 ? -3.076 14.596 38.797 1.00 36.88 195 LEU A C 1
ATOM 1451 O O . LEU A 1 195 ? -3.182 15.771 38.446 1.00 36.88 195 LEU A O 1
ATOM 1455 N N . GLU A 1 196 ? -2.899 14.246 40.073 1.00 33.97 196 GLU A N 1
ATOM 1456 C CA . GLU A 1 196 ? -2.425 15.221 41.054 1.00 33.97 196 GLU A CA 1
ATOM 1457 C C . GLU A 1 196 ? -1.061 15.719 40.562 1.00 33.97 196 GLU A C 1
ATOM 1459 O O . GLU A 1 196 ? -0.075 14.979 40.595 1.00 33.97 196 GLU A O 1
ATOM 1464 N N . GLU A 1 197 ? -0.997 16.957 40.065 1.00 33.25 197 GLU A N 1
ATOM 1465 C CA . GLU A 1 197 ? 0.277 17.642 39.867 1.00 33.25 197 GLU A CA 1
ATOM 1466 C C . GLU A 1 197 ? 0.943 17.782 41.237 1.00 33.25 197 GLU A C 1
ATOM 1468 O O . GLU A 1 197 ? 0.571 18.620 42.060 1.00 33.25 197 GLU A O 1
ATOM 1473 N N . ASN A 1 198 ? 1.934 16.931 41.497 1.00 29.38 198 ASN A N 1
ATOM 1474 C CA . ASN A 1 198 ? 2.822 17.097 42.632 1.00 29.38 198 ASN A CA 1
ATOM 1475 C C . ASN A 1 198 ? 3.652 18.380 42.401 1.00 29.38 198 ASN A C 1
ATOM 1477 O O . ASN A 1 198 ? 4.398 18.424 41.418 1.00 29.38 198 ASN A O 1
ATOM 1481 N N . PRO A 1 199 ? 3.592 19.413 43.268 1.00 33.22 199 PRO A N 1
ATOM 1482 C CA . PRO A 1 199 ? 4.209 20.725 43.016 1.00 33.22 199 PRO A CA 1
ATOM 1483 C C . PRO A 1 199 ? 5.751 20.766 42.947 1.00 33.22 199 PRO A C 1
ATOM 1485 O O . PRO A 1 199 ? 6.333 21.845 43.048 1.00 33.22 199 PRO A O 1
ATOM 1488 N N . GLN A 1 200 ? 6.442 19.629 42.818 1.00 37.88 200 GLN A N 1
ATOM 1489 C CA . GLN A 1 200 ? 7.909 19.547 42.800 1.00 37.88 200 GLN A CA 1
ATOM 1490 C C . GLN A 1 200 ? 8.511 18.771 41.615 1.00 37.88 200 GLN A C 1
ATOM 1492 O O . GLN A 1 200 ? 9.648 18.307 41.703 1.00 37.88 200 GLN A O 1
ATOM 1497 N N . GLN A 1 201 ? 7.817 18.661 40.480 1.00 39.62 201 GLN A N 1
ATOM 1498 C CA . GLN A 1 201 ? 8.418 18.097 39.266 1.00 39.62 201 GLN A CA 1
ATOM 1499 C C . GLN A 1 201 ? 9.221 19.177 38.519 1.00 39.62 201 GLN A C 1
ATOM 1501 O O . GLN A 1 201 ? 8.674 20.131 37.968 1.00 39.62 201 GLN A O 1
ATOM 1506 N N . THR A 1 202 ? 10.548 19.071 38.542 1.00 36.81 202 THR A N 1
ATOM 1507 C CA . THR A 1 202 ? 11.441 19.994 37.838 1.00 36.81 202 THR A CA 1
ATOM 1508 C C . THR A 1 202 ? 11.392 19.735 36.328 1.00 36.81 202 THR A C 1
ATOM 1510 O O . THR A 1 202 ? 11.674 18.638 35.854 1.00 36.81 202 THR A O 1
ATOM 1513 N N . ASN A 1 203 ? 11.041 20.772 35.562 1.00 40.72 203 ASN A N 1
ATOM 1514 C CA . ASN A 1 203 ? 10.986 20.755 34.099 1.00 40.72 203 ASN A CA 1
ATOM 1515 C C . ASN A 1 203 ? 12.362 20.443 33.482 1.00 40.72 203 ASN A C 1
ATOM 1517 O O . ASN A 1 203 ? 13.202 21.336 33.351 1.00 40.72 203 ASN A O 1
ATOM 1521 N N . ASN A 1 204 ? 12.581 19.198 33.052 1.00 42.66 204 ASN A N 1
ATOM 1522 C CA . ASN A 1 204 ? 13.652 18.843 32.121 1.00 42.66 204 ASN A CA 1
ATOM 1523 C C . ASN A 1 204 ? 13.032 18.392 30.783 1.00 42.66 204 ASN A C 1
ATOM 1525 O O . ASN A 1 204 ? 12.388 17.345 30.745 1.00 42.66 204 ASN A O 1
ATOM 1529 N N . PRO A 1 205 ? 13.229 19.134 29.677 1.00 47.19 205 PRO A N 1
ATOM 1530 C CA . PRO A 1 205 ? 12.554 18.883 28.400 1.00 47.19 205 PRO A CA 1
ATOM 1531 C C . PRO A 1 205 ? 13.002 17.611 27.653 1.00 47.19 205 PRO A C 1
ATOM 1533 O O . PRO A 1 205 ? 12.484 17.342 26.574 1.00 47.19 205 PRO A O 1
ATOM 1536 N N . ASN A 1 206 ? 13.941 16.825 28.198 1.00 39.78 206 ASN A N 1
ATOM 1537 C CA . ASN A 1 206 ? 14.527 15.660 27.520 1.00 39.78 206 ASN A CA 1
ATOM 1538 C C . ASN A 1 206 ? 14.245 14.305 28.199 1.00 39.78 206 ASN A C 1
ATOM 1540 O O . ASN A 1 206 ? 14.898 13.316 27.862 1.00 39.78 206 ASN A O 1
ATOM 1544 N N . THR A 1 207 ? 13.290 14.224 29.128 1.00 34.81 207 THR A N 1
ATOM 1545 C CA . THR A 1 207 ? 12.916 12.956 29.779 1.00 34.81 207 THR A CA 1
ATOM 1546 C C . THR A 1 207 ? 11.521 12.518 29.337 1.00 34.81 207 THR A C 1
ATOM 1548 O O . THR A 1 207 ? 10.557 13.254 29.514 1.00 34.81 207 THR A O 1
ATOM 1551 N N . ILE A 1 208 ? 11.399 11.302 28.791 1.00 36.84 208 ILE A N 1
ATOM 1552 C CA . ILE A 1 208 ? 10.102 10.626 28.667 1.00 36.84 208 ILE A CA 1
ATOM 1553 C C . ILE A 1 208 ? 9.736 10.109 30.058 1.00 36.84 208 ILE A C 1
ATOM 1555 O O . ILE A 1 208 ? 10.401 9.215 30.584 1.00 36.84 208 ILE A O 1
ATOM 1559 N N . GLU A 1 209 ? 8.703 10.685 30.668 1.00 36.78 209 GLU A N 1
ATOM 1560 C CA . GLU A 1 209 ? 8.163 10.188 31.930 1.00 36.78 209 GLU A CA 1
ATOM 1561 C C . GLU A 1 209 ? 7.470 8.845 31.695 1.00 36.78 209 GLU A C 1
ATOM 1563 O O . GLU A 1 209 ? 6.398 8.758 31.095 1.00 36.78 209 GLU A O 1
ATOM 1568 N N . VAL A 1 210 ? 8.099 7.769 32.164 1.00 33.16 210 VAL A N 1
ATOM 1569 C CA . VAL A 1 210 ? 7.431 6.477 32.307 1.00 33.16 210 VAL A CA 1
ATOM 1570 C C . VAL A 1 210 ? 6.506 6.600 33.513 1.00 33.16 210 VAL A C 1
ATOM 1572 O O . VAL A 1 210 ? 6.957 6.520 34.656 1.00 33.16 210 VAL A O 1
ATOM 1575 N N . ILE A 1 211 ? 5.216 6.822 33.259 1.00 34.72 211 ILE A N 1
ATOM 1576 C CA . ILE A 1 211 ? 4.178 6.774 34.291 1.00 34.72 211 ILE A CA 1
ATOM 1577 C C . ILE A 1 211 ? 4.141 5.336 34.819 1.00 34.72 211 ILE A C 1
ATOM 1579 O O . ILE A 1 211 ? 3.603 4.432 34.185 1.00 34.72 211 ILE A O 1
ATOM 1583 N N . GLN A 1 212 ? 4.774 5.108 35.967 1.00 26.92 212 GLN A N 1
ATOM 1584 C CA . GLN A 1 212 ? 4.598 3.881 36.732 1.00 26.92 212 GLN A CA 1
ATOM 1585 C C . GLN A 1 212 ? 3.208 3.939 37.364 1.00 26.92 212 GLN A C 1
ATOM 1587 O O . GLN A 1 212 ? 2.962 4.726 38.280 1.00 26.92 212 GLN A O 1
ATOM 1592 N N . GLU A 1 213 ? 2.292 3.126 36.846 1.00 31.70 213 GLU A N 1
ATOM 1593 C CA . GLU A 1 213 ? 0.952 2.968 37.392 1.00 31.70 213 GLU A CA 1
ATOM 1594 C C . GLU A 1 213 ? 1.055 2.411 38.818 1.00 31.70 213 GLU A C 1
ATOM 1596 O O . GLU A 1 213 ? 1.308 1.229 39.052 1.00 31.70 213 GLU A O 1
ATOM 1601 N N . LYS A 1 214 ? 0.897 3.285 39.812 1.00 28.94 214 LYS A N 1
ATOM 1602 C CA . LYS A 1 214 ? 0.760 2.870 41.203 1.00 28.94 214 LYS A CA 1
ATOM 1603 C C . LYS A 1 214 ? -0.675 2.393 41.379 1.00 28.94 214 LYS A C 1
ATOM 1605 O O . LYS A 1 214 ? -1.551 3.195 41.681 1.00 28.94 214 LYS A O 1
ATOM 1610 N N . THR A 1 215 ? -0.916 1.101 41.168 1.00 26.72 215 THR A N 1
ATOM 1611 C CA . THR A 1 215 ? -2.224 0.479 41.403 1.00 26.72 215 THR A CA 1
ATOM 1612 C C . THR A 1 215 ? -2.696 0.848 42.817 1.00 26.72 215 THR A C 1
ATOM 1614 O O . THR A 1 215 ? -2.029 0.485 43.797 1.00 26.72 215 THR A O 1
ATOM 1617 N N . PRO A 1 216 ? -3.805 1.590 42.987 1.00 32.75 216 PRO A N 1
ATOM 1618 C CA . PRO A 1 216 ? -4.368 1.804 44.306 1.00 32.75 216 PRO A CA 1
ATOM 1619 C C . PRO A 1 216 ? -4.850 0.451 44.820 1.00 32.75 216 PRO A C 1
ATOM 1621 O O . PRO A 1 216 ? -5.491 -0.311 44.097 1.00 32.75 216 PRO A O 1
ATOM 1624 N N . ARG A 1 217 ? -4.528 0.136 46.075 1.00 30.83 217 ARG A N 1
ATOM 1625 C CA . ARG A 1 217 ? -5.023 -1.054 46.770 1.00 30.83 217 ARG A CA 1
ATOM 1626 C C . ARG A 1 217 ? -6.559 -1.010 46.722 1.00 30.83 217 ARG A C 1
ATOM 1628 O O . ARG A 1 217 ? -7.158 -0.198 47.422 1.00 30.83 217 ARG A O 1
ATOM 1635 N N . GLN A 1 218 ? -7.167 -1.816 45.849 1.00 31.83 218 GLN A N 1
ATOM 1636 C CA . GLN A 1 218 ? -8.611 -1.848 45.620 1.00 31.83 218 GLN A CA 1
ATOM 1637 C C . GLN A 1 218 ? -9.340 -2.042 46.956 1.00 31.83 218 GLN A C 1
ATOM 1639 O O . GLN A 1 218 ? -9.161 -3.057 47.631 1.00 31.83 218 GLN A O 1
ATOM 1644 N N . SER A 1 219 ? -10.177 -1.081 47.349 1.00 28.30 219 SER A N 1
ATOM 1645 C CA . SER A 1 219 ? -11.222 -1.346 48.331 1.00 28.30 219 SER A CA 1
ATOM 1646 C C . SER A 1 219 ? -12.232 -2.273 47.666 1.00 28.30 219 SER A C 1
ATOM 1648 O O . SER A 1 219 ? -12.954 -1.859 46.760 1.00 28.30 219 SER A O 1
ATOM 1650 N N . ILE A 1 220 ? -12.240 -3.535 48.091 1.00 29.44 220 ILE A N 1
ATOM 1651 C CA . ILE A 1 220 ? -13.216 -4.543 47.680 1.00 29.44 220 ILE A CA 1
ATOM 1652 C C . ILE A 1 220 ? -14.610 -4.003 48.021 1.00 29.44 220 ILE A C 1
ATOM 1654 O O . ILE A 1 220 ? -15.000 -3.963 49.187 1.00 29.44 220 ILE A O 1
ATOM 1658 N N . ILE A 1 221 ? -15.365 -3.577 47.010 1.00 28.52 221 ILE A N 1
ATOM 1659 C CA . ILE A 1 221 ? -16.803 -3.354 47.151 1.00 28.52 221 ILE A CA 1
ATOM 1660 C C . ILE A 1 221 ? -17.464 -4.716 46.943 1.00 28.52 221 ILE A C 1
ATOM 1662 O O . ILE A 1 221 ? -17.735 -5.134 45.819 1.00 28.52 221 ILE A O 1
ATOM 1666 N N . THR A 1 222 ? -17.704 -5.435 48.038 1.00 25.72 222 THR A N 1
ATOM 1667 C CA . THR A 1 222 ? -18.553 -6.629 48.020 1.00 25.72 222 THR A CA 1
ATOM 1668 C C . THR A 1 222 ? -20.002 -6.180 47.841 1.00 25.72 222 THR A C 1
ATOM 1670 O O . THR A 1 222 ? -20.673 -5.834 48.812 1.00 25.72 222 THR A O 1
ATOM 1673 N N . VAL A 1 223 ? -20.513 -6.184 46.608 1.00 29.81 223 VAL A N 1
ATOM 1674 C CA . VAL A 1 223 ? -21.960 -6.083 46.372 1.00 29.81 223 VAL A CA 1
ATOM 1675 C C . VAL A 1 223 ? -22.564 -7.457 46.646 1.00 29.81 223 VAL A C 1
ATOM 1677 O O . VAL A 1 223 ? -22.583 -8.338 45.788 1.00 29.81 223 VAL A O 1
ATOM 1680 N N . SER A 1 224 ? -23.018 -7.662 47.882 1.00 26.62 224 SER A N 1
ATOM 1681 C CA . SER A 1 224 ? -23.780 -8.853 48.244 1.00 26.62 224 SER A CA 1
ATOM 1682 C C . SER A 1 224 ? -25.148 -8.795 47.564 1.00 26.62 224 SER A C 1
ATOM 1684 O O . SER A 1 224 ? -25.913 -7.852 47.762 1.00 26.62 224 SER A O 1
ATOM 1686 N N . ARG A 1 225 ? -25.469 -9.810 46.755 1.00 28.86 225 ARG A N 1
ATOM 1687 C CA . ARG A 1 225 ? -26.821 -10.064 46.234 1.00 28.86 225 ARG A CA 1
ATOM 1688 C C . ARG A 1 225 ? -27.725 -10.526 47.386 1.00 28.86 225 ARG A C 1
ATOM 1690 O O . ARG A 1 225 ? -28.111 -11.690 47.432 1.00 28.86 225 ARG A O 1
ATOM 1697 N N . HIS A 1 226 ? -28.075 -9.649 48.323 1.00 27.02 226 HIS A N 1
ATOM 1698 C CA . HIS A 1 226 ? -29.210 -9.898 49.210 1.00 27.02 226 HIS A CA 1
ATOM 1699 C C . HIS A 1 226 ? -29.886 -8.609 49.683 1.00 27.02 226 HIS A C 1
ATOM 1701 O O . HIS A 1 226 ? -29.224 -7.655 50.076 1.00 27.02 226 HIS A O 1
ATOM 1707 N N . SER A 1 227 ? -31.218 -8.658 49.641 1.00 26.55 227 SER A N 1
ATOM 1708 C CA . SER A 1 227 ? -32.208 -7.670 50.084 1.00 26.55 227 SER A CA 1
ATOM 1709 C C . SER A 1 227 ? -32.502 -6.486 49.160 1.00 26.55 227 SER A C 1
ATOM 1711 O O . SER A 1 227 ? -32.128 -5.342 49.397 1.00 26.55 227 SER A O 1
ATOM 1713 N N . ILE A 1 228 ? -33.353 -6.770 48.168 1.00 35.34 228 ILE A N 1
ATOM 1714 C CA . ILE A 1 228 ? -34.553 -5.950 47.967 1.00 35.34 228 ILE A CA 1
ATOM 1715 C C . ILE A 1 228 ? -35.397 -6.131 49.236 1.00 35.34 228 ILE A C 1
ATOM 1717 O O . ILE A 1 228 ? -36.014 -7.176 49.374 1.00 35.34 228 ILE A O 1
ATOM 1721 N N . GLU A 1 229 ? -35.335 -5.190 50.180 1.00 29.70 229 GLU A N 1
ATOM 1722 C CA . GLU A 1 229 ? -36.446 -4.765 51.053 1.00 29.70 229 GLU A CA 1
ATOM 1723 C C . GLU A 1 229 ? -35.950 -3.827 52.169 1.00 29.70 229 GLU A C 1
ATOM 1725 O O . GLU A 1 229 ? -35.064 -4.164 52.947 1.00 29.70 229 GLU A O 1
ATOM 1730 N N . SER A 1 230 ? -36.617 -2.673 52.254 1.00 28.02 230 SER A N 1
ATOM 1731 C CA . SER A 1 230 ? -36.945 -1.940 53.485 1.00 28.02 230 SER A CA 1
ATOM 1732 C C . SER A 1 230 ? -35.837 -1.231 54.294 1.00 28.02 230 SER A C 1
ATOM 1734 O O . SER A 1 230 ? -35.139 -1.813 55.111 1.00 28.02 230 SER A O 1
ATOM 1736 N N . SER A 1 231 ? -35.867 0.103 54.163 1.00 27.89 231 SER A N 1
ATOM 1737 C CA . SER A 1 231 ? -35.843 1.117 55.236 1.00 27.89 231 SER A CA 1
ATOM 1738 C C . SER A 1 231 ? -34.593 1.345 56.111 1.00 27.89 231 SER A C 1
ATOM 1740 O O . SER A 1 231 ? -34.182 0.513 56.909 1.00 27.89 231 SER A O 1
ATOM 1742 N N . SER A 1 232 ? -34.161 2.619 56.092 1.00 31.70 232 SER A N 1
ATOM 1743 C CA . SER A 1 232 ? -33.433 3.383 57.131 1.00 31.70 232 SER A CA 1
ATOM 1744 C C . SER A 1 232 ? -32.039 2.895 57.559 1.00 31.70 232 SER A C 1
ATOM 1746 O O . SER A 1 232 ? -31.907 1.949 58.326 1.00 31.70 232 SER A O 1
ATOM 1748 N N . LEU A 1 233 ? -30.992 3.635 57.164 1.00 27.55 233 LEU A N 1
ATOM 1749 C CA . LEU A 1 233 ? -29.610 3.406 57.603 1.00 27.55 233 LEU A CA 1
ATOM 1750 C C . LEU A 1 233 ? -29.047 4.606 58.375 1.00 27.55 233 LEU A C 1
ATOM 1752 O O . LEU A 1 233 ? -28.771 5.670 57.822 1.00 27.55 233 LEU A O 1
ATOM 1756 N N . HIS A 1 234 ? -28.869 4.374 59.674 1.00 26.67 234 HIS A N 1
ATOM 1757 C CA . HIS A 1 234 ? -28.012 5.123 60.584 1.00 26.67 234 HIS A CA 1
ATOM 1758 C C . HIS A 1 234 ? -26.538 4.836 60.242 1.00 26.67 234 HIS A C 1
ATOM 1760 O O . HIS A 1 234 ? -26.143 3.681 60.084 1.00 26.67 234 HIS A O 1
ATOM 1766 N N . LEU A 1 235 ? -25.725 5.889 60.142 1.00 25.45 235 LEU A N 1
ATOM 1767 C CA . LEU A 1 235 ? -24.293 5.824 59.849 1.00 25.45 235 LEU A CA 1
ATOM 1768 C C . LEU A 1 235 ? -23.510 5.457 61.124 1.00 25.45 235 LEU A C 1
ATOM 1770 O O . LEU A 1 235 ? -23.604 6.169 62.121 1.00 25.45 235 LEU A O 1
ATOM 1774 N N . SER A 1 236 ? -22.708 4.390 61.092 1.00 27.20 236 SER A N 1
ATOM 1775 C CA . SER A 1 236 ? -21.695 4.112 62.121 1.00 27.20 236 SER A CA 1
ATOM 1776 C C . SER A 1 236 ? -20.373 3.751 61.448 1.00 27.20 236 SER A C 1
ATOM 1778 O O . SER A 1 236 ? -20.297 2.783 60.694 1.00 27.20 236 SER A O 1
ATOM 1780 N N . GLN A 1 237 ? -19.345 4.570 61.680 1.00 26.89 237 GLN A N 1
ATOM 1781 C CA . GLN A 1 237 ? -17.977 4.346 61.214 1.00 26.89 237 GLN A CA 1
ATOM 1782 C C . GLN A 1 237 ? -17.161 3.696 62.337 1.00 26.89 237 GLN A C 1
ATOM 1784 O O . GLN A 1 237 ? -17.049 4.264 63.421 1.00 26.89 237 GLN A O 1
ATOM 1789 N N . SER A 1 238 ? -16.530 2.552 62.067 1.00 28.64 238 SER A N 1
ATOM 1790 C CA . SER A 1 238 ? -15.516 1.954 62.945 1.00 28.64 238 SER A CA 1
ATOM 1791 C C . SER A 1 238 ? -14.153 1.925 62.246 1.00 28.64 238 SER A C 1
ATOM 1793 O O . SER A 1 238 ? -14.004 1.280 61.208 1.00 28.64 238 SER A O 1
ATOM 1795 N N . LYS A 1 239 ? -13.156 2.609 62.822 1.00 34.28 239 LYS A N 1
ATOM 1796 C CA . LYS A 1 239 ? -11.724 2.457 62.492 1.00 34.28 239 LYS A CA 1
ATOM 1797 C C . LYS A 1 239 ? -11.169 1.160 63.096 1.00 34.28 239 LYS A C 1
ATOM 1799 O O . LYS A 1 239 ? -11.635 0.768 64.165 1.00 34.28 239 LYS A O 1
ATOM 1804 N N . PRO A 1 240 ? -10.107 0.585 62.503 1.00 33.00 240 PRO A N 1
ATOM 1805 C CA . PRO A 1 240 ? -9.086 -0.036 63.343 1.00 33.00 240 PRO A CA 1
ATOM 1806 C C . PRO A 1 240 ? -7.635 0.334 62.983 1.00 33.00 240 PRO A C 1
ATOM 1808 O O . PRO A 1 240 ? -7.336 0.923 61.945 1.00 33.00 240 PRO A O 1
ATOM 1811 N N . ASP A 1 241 ? -6.786 -0.003 63.950 1.00 29.12 241 ASP A N 1
ATOM 1812 C CA . ASP A 1 241 ? -5.495 0.549 64.352 1.00 29.12 241 ASP A CA 1
ATOM 1813 C C . ASP A 1 241 ? -4.260 0.307 63.471 1.00 29.12 241 ASP A C 1
ATOM 1815 O O . ASP A 1 241 ? -4.139 -0.657 62.716 1.00 29.12 241 ASP A O 1
ATOM 1819 N N . GLN A 1 242 ? -3.280 1.187 63.704 1.00 32.47 242 GLN A N 1
ATOM 1820 C CA . GLN A 1 242 ? -1.867 1.045 63.363 1.00 32.47 242 GLN A CA 1
ATOM 1821 C C . GLN A 1 242 ? -1.202 -0.066 64.194 1.00 32.47 242 GLN A C 1
ATOM 1823 O O . GLN A 1 242 ? -1.207 -0.006 65.420 1.00 32.47 242 GLN A O 1
ATOM 1828 N N . SER A 1 243 ? -0.513 -1.015 63.553 1.00 31.03 243 SER A N 1
ATOM 1829 C CA . SER A 1 243 ? 0.652 -1.669 64.168 1.00 31.03 243 SER A CA 1
ATOM 1830 C C . SER A 1 243 ? 1.624 -2.226 63.119 1.00 31.03 243 SER A C 1
ATOM 1832 O O . SER A 1 243 ? 1.238 -2.733 62.069 1.00 31.03 243 SER A O 1
ATOM 1834 N N . ASN A 1 244 ? 2.909 -2.030 63.415 1.00 28.30 244 ASN A N 1
ATOM 1835 C CA . ASN A 1 244 ? 4.096 -2.320 62.615 1.00 28.30 244 ASN A CA 1
ATOM 1836 C C . ASN A 1 244 ? 4.315 -3.815 62.330 1.00 28.30 244 ASN A C 1
ATOM 1838 O O . ASN A 1 244 ? 4.193 -4.628 63.241 1.00 28.30 244 ASN A O 1
ATOM 1842 N N . ALA A 1 245 ? 4.843 -4.140 61.142 1.00 31.06 245 ALA A N 1
ATOM 1843 C CA . ALA A 1 245 ? 5.797 -5.241 60.972 1.00 31.06 245 ALA A CA 1
ATOM 1844 C C . ALA A 1 245 ? 6.670 -5.043 59.716 1.00 31.06 245 ALA A C 1
ATOM 1846 O O . ALA A 1 245 ? 6.199 -5.023 58.582 1.00 31.06 245 ALA A O 1
ATOM 1847 N N . THR A 1 246 ? 7.965 -4.884 59.964 1.00 29.62 246 THR A N 1
ATOM 1848 C CA . THR A 1 246 ? 9.106 -4.861 59.039 1.00 29.62 246 THR A CA 1
ATOM 1849 C C . THR A 1 246 ? 9.450 -6.251 58.491 1.00 29.62 246 THR A C 1
ATOM 1851 O O . THR A 1 246 ? 9.488 -7.197 59.274 1.00 29.62 246 THR A O 1
ATOM 1854 N N . SER A 1 247 ? 9.831 -6.355 57.207 1.00 29.55 247 SER A N 1
ATOM 1855 C CA . SER A 1 247 ? 11.006 -7.119 56.716 1.00 29.55 247 SER A CA 1
ATOM 1856 C C . SER A 1 247 ? 11.228 -6.922 55.201 1.00 29.55 247 SER A C 1
ATOM 1858 O O . SER A 1 247 ? 10.248 -6.895 54.458 1.00 29.55 247 SER A O 1
ATOM 1860 N N . PRO A 1 248 ? 12.484 -6.795 54.718 1.00 30.47 248 PRO A N 1
ATOM 1861 C CA . 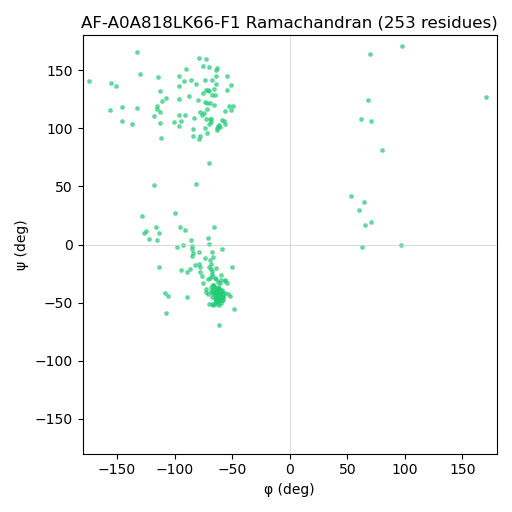PRO A 1 248 ? 12.800 -6.592 53.306 1.00 30.47 248 PRO A CA 1
ATOM 1862 C C . PRO A 1 248 ? 13.031 -7.929 52.583 1.00 30.47 248 PRO A C 1
ATOM 1864 O O . PRO A 1 248 ? 13.692 -8.816 53.119 1.00 30.47 248 PRO A O 1
ATOM 1867 N N . VAL A 1 249 ? 12.563 -8.057 51.339 1.00 33.09 249 VAL A N 1
ATOM 1868 C CA . VAL A 1 249 ? 13.011 -9.128 50.436 1.00 33.09 249 VAL A CA 1
ATOM 1869 C C . VAL A 1 249 ? 13.798 -8.494 49.298 1.00 33.09 249 VAL A C 1
ATOM 1871 O O . VAL A 1 249 ? 13.254 -7.845 48.409 1.00 33.09 249 VAL A O 1
ATOM 1874 N N . LEU A 1 250 ? 15.114 -8.665 49.400 1.00 29.88 250 LEU A N 1
ATOM 1875 C CA . LEU A 1 250 ? 16.105 -8.435 48.361 1.00 29.88 250 LEU A CA 1
ATOM 1876 C C . LEU A 1 250 ? 15.854 -9.435 47.219 1.00 29.88 250 LEU A C 1
ATOM 1878 O O . LEU A 1 250 ? 15.847 -10.640 47.464 1.00 29.88 250 LEU A O 1
ATOM 1882 N N . PHE A 1 251 ? 15.748 -8.970 45.975 1.00 29.67 251 PHE A N 1
ATOM 1883 C CA . PHE A 1 251 ? 16.116 -9.800 44.829 1.00 29.67 251 PHE A CA 1
ATOM 1884 C C . PHE A 1 251 ? 16.903 -8.960 43.828 1.00 29.67 251 PHE A C 1
ATOM 1886 O O . PHE A 1 251 ? 16.383 -8.105 43.119 1.00 29.67 251 PHE A O 1
ATOM 1893 N N . THR A 1 252 ? 18.209 -9.185 43.846 1.00 32.59 252 THR A N 1
ATOM 1894 C CA . THR A 1 252 ? 19.160 -8.764 42.827 1.00 32.59 252 THR A CA 1
ATOM 1895 C C . THR A 1 252 ? 19.022 -9.663 41.607 1.00 32.59 252 THR A C 1
ATOM 1897 O O . THR A 1 252 ? 19.160 -10.878 41.742 1.00 32.59 252 THR A O 1
ATOM 1900 N N . GLN A 1 253 ? 18.912 -9.088 40.412 1.00 31.64 253 GLN A N 1
ATOM 1901 C CA . GLN A 1 253 ? 19.487 -9.727 39.233 1.00 31.64 253 GLN A CA 1
ATOM 1902 C C . GLN A 1 253 ? 20.011 -8.671 38.259 1.00 31.64 253 GLN A C 1
ATOM 1904 O O . GLN A 1 253 ? 19.279 -7.808 37.787 1.00 31.64 253 GLN A O 1
ATOM 1909 N N . ARG A 1 254 ? 21.327 -8.736 38.031 1.00 30.11 254 ARG A N 1
ATOM 1910 C CA . ARG A 1 254 ? 22.026 -8.108 36.911 1.00 30.11 254 ARG A CA 1
ATOM 1911 C C . ARG A 1 254 ? 21.688 -8.886 35.639 1.00 30.11 254 ARG A 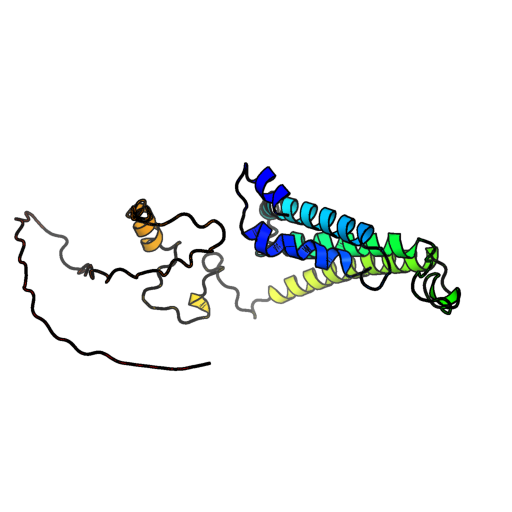C 1
ATOM 1913 O O . ARG A 1 254 ? 21.837 -10.108 35.653 1.00 30.11 254 ARG A O 1
ATOM 1920 N N . LEU A 1 255 ? 21.347 -8.176 34.572 1.00 37.41 255 LEU A N 1
ATOM 1921 C CA . LEU A 1 255 ? 22.136 -8.035 33.341 1.00 37.41 255 LEU A CA 1
ATOM 1922 C C . LEU A 1 255 ? 21.613 -6.817 32.577 1.00 37.41 255 LEU A C 1
ATOM 1924 O O . LEU A 1 255 ? 20.376 -6.643 32.550 1.00 37.41 255 LEU A O 1
#